Protein AF-A0A811UJI8-F1 (afdb_monomer_lite)

pLDDT: mean 81.92, std 14.56, range [30.39, 96.44]

Sequence (228 aa):
MHPRKYFELRQTTRSGNKYKEFRKVCKLELNGRVCIDYRNESTLRALTQMLLEEYFQLRVEFAPGSLVPTLPLRLNYILWLEDLITSLKLADAADVRGIDIGCGSSCIYTLLGARKNSWRMYALESNDVNLEFARSNTRNEDKRTPPHNCHTGHDEELACEGGEVQFVHRIIEESELYPERIGIYTSMLGHKSSVGRIIEILTKKQITNVSTTEFCQGNTTRWGCLEL

Structure (mmCIF, N/CA/C/O backbone):
data_AF-A0A811UJI8-F1
#
_entry.id   AF-A0A811UJI8-F1
#
loop_
_atom_site.group_PDB
_atom_site.id
_atom_site.type_symbol
_atom_site.label_atom_id
_atom_site.label_alt_id
_atom_site.label_comp_id
_atom_site.label_asym_id
_atom_site.label_entity_id
_atom_site.label_seq_id
_atom_site.pdbx_PDB_ins_code
_atom_site.Cartn_x
_atom_site.Cartn_y
_atom_site.Cartn_z
_atom_site.occupancy
_atom_site.B_iso_or_equiv
_atom_site.auth_seq_id
_atom_site.auth_comp_id
_atom_site.auth_asym_id
_atom_site.auth_atom_id
_atom_site.pdbx_PDB_model_num
ATOM 1 N N . MET A 1 1 ? 12.893 0.366 7.679 1.00 61.03 1 MET A N 1
ATOM 2 C CA . MET A 1 1 ? 12.828 -0.994 7.087 1.00 61.03 1 MET A CA 1
ATOM 3 C C . MET A 1 1 ? 12.470 -1.973 8.193 1.00 61.03 1 MET A C 1
ATOM 5 O O . MET A 1 1 ? 13.024 -1.837 9.277 1.00 61.03 1 MET A O 1
ATOM 9 N N . HIS A 1 2 ? 11.557 -2.912 7.944 1.00 76.81 2 HIS A N 1
ATOM 10 C CA . HIS A 1 2 ? 11.054 -3.841 8.960 1.00 76.81 2 HIS A CA 1
ATOM 11 C C . HIS A 1 2 ? 12.163 -4.751 9.537 1.00 76.81 2 HIS A C 1
ATOM 13 O O . HIS A 1 2 ? 13.052 -5.148 8.776 1.00 76.81 2 HIS A O 1
ATOM 19 N N . PRO A 1 3 ? 12.116 -5.146 10.829 1.00 78.69 3 PRO A N 1
ATOM 20 C CA . PRO A 1 3 ? 13.070 -6.106 11.400 1.00 78.69 3 PRO A CA 1
ATOM 21 C C . PRO A 1 3 ? 13.077 -7.451 10.660 1.00 78.69 3 PRO A C 1
ATOM 23 O O . PRO A 1 3 ? 14.136 -8.027 10.413 1.00 78.69 3 PRO A O 1
ATOM 26 N N . ARG A 1 4 ? 11.891 -7.911 10.234 1.00 79.94 4 ARG A N 1
ATOM 27 C CA . ARG A 1 4 ? 11.680 -9.126 9.426 1.00 79.94 4 ARG A CA 1
ATOM 28 C C . ARG A 1 4 ? 12.076 -8.878 7.954 1.00 79.94 4 ARG A C 1
ATOM 30 O O . ARG A 1 4 ? 11.225 -8.824 7.072 1.00 79.94 4 ARG A O 1
ATOM 37 N N . LYS A 1 5 ? 13.371 -8.646 7.695 1.00 66.00 5 LYS A N 1
ATOM 38 C CA . LYS A 1 5 ? 13.925 -8.307 6.366 1.00 66.00 5 LYS A CA 1
ATOM 39 C C . LYS A 1 5 ? 13.739 -9.448 5.356 1.00 66.00 5 LYS A C 1
ATOM 41 O O . LYS A 1 5 ? 14.458 -10.438 5.410 1.00 66.00 5 LYS A O 1
ATOM 46 N N . TYR A 1 6 ? 12.839 -9.270 4.389 1.00 64.19 6 TYR A N 1
ATOM 47 C CA . TYR A 1 6 ? 12.570 -10.284 3.358 1.00 64.19 6 TYR A CA 1
ATOM 48 C C . TYR A 1 6 ? 13.628 -10.384 2.246 1.00 64.19 6 TYR A C 1
ATOM 50 O O . TYR A 1 6 ? 13.742 -11.436 1.625 1.00 64.19 6 TYR A O 1
ATOM 58 N N . PHE A 1 7 ? 14.409 -9.327 1.983 1.00 64.25 7 PHE A N 1
ATOM 59 C CA . PHE A 1 7 ? 15.379 -9.308 0.879 1.00 64.25 7 PHE A CA 1
ATOM 60 C C . PHE A 1 7 ? 16.740 -8.736 1.269 1.00 64.25 7 PHE A C 1
ATOM 62 O O . PHE A 1 7 ? 16.834 -7.649 1.841 1.00 64.25 7 PHE A O 1
ATOM 69 N N . GLU A 1 8 ? 17.801 -9.395 0.805 1.00 59.44 8 GLU A N 1
ATOM 70 C CA . GLU A 1 8 ? 19.125 -8.794 0.671 1.00 59.44 8 GLU A CA 1
ATOM 71 C C . GLU A 1 8 ? 19.425 -8.461 -0.794 1.00 59.44 8 GLU A C 1
ATOM 73 O O . GLU A 1 8 ? 19.505 -9.342 -1.652 1.00 59.44 8 GLU A O 1
ATOM 78 N N . LEU A 1 9 ? 19.709 -7.186 -1.073 1.00 54.56 9 LEU A N 1
ATOM 79 C CA . LEU A 1 9 ? 20.050 -6.678 -2.412 1.00 54.56 9 LEU A CA 1
ATOM 80 C C . LEU A 1 9 ? 21.328 -7.282 -3.036 1.00 54.56 9 LEU A C 1
ATOM 82 O O . LEU A 1 9 ? 21.608 -7.052 -4.208 1.00 54.56 9 LEU A O 1
ATOM 86 N N . ARG A 1 10 ? 22.111 -8.053 -2.270 1.00 51.00 10 ARG A N 1
ATOM 87 C CA . ARG A 1 10 ? 23.260 -8.830 -2.770 1.00 51.00 10 ARG A CA 1
ATOM 88 C C . ARG A 1 10 ? 22.889 -10.221 -3.289 1.00 51.00 10 ARG A C 1
ATOM 90 O O . ARG A 1 10 ? 23.679 -10.811 -4.019 1.00 51.00 10 ARG A O 1
ATOM 97 N N . GLN A 1 11 ? 21.731 -10.754 -2.904 1.00 53.03 11 GLN A N 1
ATOM 98 C CA . GLN A 1 11 ? 21.274 -12.080 -3.326 1.00 53.03 11 GLN A CA 1
ATOM 99 C C . GLN A 1 11 ? 20.441 -11.981 -4.611 1.00 53.03 11 GLN A C 1
ATOM 101 O O . GLN A 1 11 ? 20.647 -12.751 -5.548 1.00 53.03 11 GLN A O 1
ATOM 106 N N . THR A 1 12 ? 19.587 -10.957 -4.705 1.00 56.03 12 THR A N 1
ATOM 107 C CA . THR A 1 12 ? 18.716 -10.689 -5.865 1.00 56.03 12 THR A CA 1
ATOM 108 C C . THR A 1 12 ? 19.491 -10.542 -7.183 1.00 56.03 12 THR A C 1
ATOM 110 O O . THR A 1 12 ? 19.028 -10.981 -8.234 1.00 56.03 12 THR A O 1
ATOM 113 N N . THR A 1 13 ? 20.710 -9.996 -7.139 1.00 55.25 13 THR A N 1
ATOM 114 C CA . THR A 1 13 ? 21.579 -9.809 -8.314 1.00 55.25 13 THR A CA 1
ATOM 115 C C . THR A 1 13 ? 22.175 -11.111 -8.858 1.00 55.25 13 THR A C 1
ATOM 117 O O . THR A 1 13 ? 22.495 -11.170 -10.045 1.00 55.25 13 THR A O 1
ATOM 120 N N . ARG A 1 14 ? 22.273 -12.182 -8.051 1.00 58.22 14 ARG A N 1
ATOM 121 C CA . ARG A 1 14 ? 22.649 -13.520 -8.546 1.00 58.22 14 ARG A CA 1
ATOM 122 C C . ARG A 1 14 ? 21.515 -14.136 -9.368 1.00 58.22 14 ARG A C 1
ATOM 124 O O . ARG A 1 14 ? 21.761 -14.560 -10.497 1.00 58.22 14 ARG A O 1
ATOM 131 N N . SER A 1 15 ? 20.284 -14.117 -8.850 1.00 59.31 15 SER A N 1
ATOM 132 C CA . SER A 1 15 ? 19.103 -14.636 -9.561 1.00 59.31 15 SER A CA 1
ATOM 133 C C . SER A 1 15 ? 18.697 -13.807 -10.777 1.00 59.31 15 SER A C 1
ATOM 135 O O . SER A 1 15 ? 18.201 -14.373 -11.751 1.00 59.31 15 SER A O 1
ATOM 137 N N . GLY A 1 16 ? 18.982 -12.500 -10.790 1.00 59.00 16 GLY A N 1
ATOM 138 C CA . GLY A 1 16 ? 18.708 -11.614 -11.929 1.00 59.00 16 GLY A CA 1
ATOM 139 C C . GLY A 1 16 ? 19.287 -12.085 -13.270 1.00 59.00 16 GLY A C 1
ATOM 140 O O . GLY A 1 16 ? 18.762 -11.730 -14.322 1.00 59.00 16 GLY A O 1
ATOM 141 N N . ASN A 1 17 ? 20.291 -12.970 -13.262 1.00 63.47 17 ASN A N 1
ATOM 142 C CA . ASN A 1 17 ? 20.793 -13.622 -14.472 1.00 63.47 17 ASN A CA 1
ATOM 143 C C . ASN A 1 17 ? 19.770 -14.513 -15.205 1.00 63.47 17 ASN A C 1
ATOM 145 O O . ASN A 1 17 ? 19.952 -14.766 -16.394 1.00 63.47 17 ASN A O 1
ATOM 149 N N . LYS A 1 18 ? 18.693 -14.966 -14.553 1.00 72.12 18 LYS A N 1
ATOM 150 C CA . LYS A 1 18 ? 17.598 -15.694 -15.220 1.00 72.12 18 LYS A CA 1
ATOM 151 C C . LYS A 1 18 ? 16.732 -14.762 -16.087 1.00 72.12 18 LYS A C 1
ATOM 153 O O . LYS A 1 18 ? 16.141 -15.199 -17.070 1.00 72.12 18 LYS A O 1
ATOM 158 N N . TYR A 1 19 ? 16.664 -13.474 -15.744 1.00 79.19 19 TYR A N 1
ATOM 159 C CA . TYR A 1 19 ? 15.637 -12.551 -16.225 1.00 79.19 19 TYR A CA 1
ATOM 160 C C . TYR A 1 19 ? 16.175 -11.631 -17.328 1.00 79.19 19 TYR A C 1
ATOM 162 O O . TYR A 1 19 ? 16.868 -10.644 -17.070 1.00 79.19 19 TYR A O 1
ATOM 170 N N . LYS A 1 20 ? 15.842 -11.957 -18.586 1.00 81.31 20 LYS A N 1
ATOM 171 C CA . LYS A 1 20 ? 16.335 -11.258 -19.790 1.00 81.31 20 LYS A CA 1
ATOM 172 C C . LYS A 1 20 ? 16.078 -9.749 -19.763 1.00 81.31 20 LYS A C 1
ATOM 174 O O . LYS A 1 20 ? 16.961 -8.988 -20.139 1.00 81.31 20 LYS A O 1
ATOM 179 N N . GLU A 1 21 ? 14.905 -9.322 -19.307 1.00 80.00 21 GLU A N 1
ATOM 180 C CA . GLU A 1 21 ? 14.522 -7.906 -19.312 1.00 80.00 21 GLU A CA 1
ATOM 181 C C . GLU A 1 21 ? 15.224 -7.118 -18.198 1.00 80.00 21 GLU A C 1
ATOM 183 O O . GLU A 1 21 ? 15.771 -6.052 -18.466 1.00 80.00 21 GLU A O 1
ATOM 188 N N . PHE A 1 22 ? 15.351 -7.689 -16.994 1.00 82.56 22 PHE A N 1
ATOM 189 C CA . PHE A 1 22 ? 16.145 -7.095 -15.909 1.00 82.56 22 PHE A CA 1
ATOM 190 C C . PHE A 1 22 ? 17.623 -6.926 -16.311 1.00 82.56 22 PHE A C 1
ATOM 192 O O . PHE A 1 22 ? 18.210 -5.863 -16.112 1.00 82.56 22 PHE A O 1
ATOM 199 N N . ARG A 1 23 ? 18.203 -7.921 -16.999 1.00 81.38 23 ARG A N 1
ATOM 200 C CA . ARG A 1 23 ? 19.561 -7.833 -17.568 1.00 81.38 23 ARG A CA 1
ATOM 201 C C . ARG A 1 23 ? 19.770 -6.661 -18.540 1.00 81.38 23 ARG A C 1
ATOM 203 O O . ARG A 1 23 ? 20.894 -6.180 -18.614 1.00 81.38 23 ARG A O 1
ATOM 210 N N . LYS A 1 24 ? 18.745 -6.200 -19.274 1.00 82.06 24 LYS A N 1
ATOM 211 C CA . LYS A 1 24 ? 18.869 -5.061 -20.214 1.00 82.06 24 LYS A CA 1
ATOM 212 C C . LYS A 1 24 ? 18.984 -3.706 -19.512 1.00 82.06 24 LYS A C 1
ATOM 214 O O . LYS A 1 24 ? 19.552 -2.780 -20.080 1.00 82.06 24 LYS A O 1
ATOM 219 N N . VAL A 1 25 ? 18.398 -3.580 -18.321 1.00 81.88 25 VAL A N 1
ATOM 220 C CA . VAL A 1 25 ? 18.248 -2.307 -17.589 1.00 81.88 25 VAL A CA 1
ATOM 221 C C . VAL A 1 25 ? 19.248 -2.155 -16.435 1.00 81.88 25 VAL A C 1
ATOM 223 O O . VAL A 1 25 ? 19.494 -1.049 -15.953 1.00 81.88 25 VAL A O 1
ATOM 226 N N . CYS A 1 26 ? 19.878 -3.253 -16.014 1.00 76.31 26 CYS A N 1
ATOM 227 C CA . CYS A 1 26 ? 21.006 -3.246 -15.088 1.00 76.31 26 CYS A CA 1
ATOM 228 C C . CYS A 1 26 ? 22.268 -2.619 -15.697 1.00 76.31 26 CYS A C 1
ATOM 230 O O . CYS A 1 26 ? 22.692 -2.981 -16.792 1.00 76.31 26 CYS A O 1
ATOM 232 N N . LYS A 1 27 ? 22.944 -1.760 -14.926 1.00 75.31 27 LYS A N 1
ATOM 233 C CA . LYS A 1 27 ? 24.301 -1.278 -15.231 1.00 75.31 27 LYS A CA 1
ATOM 234 C C . LYS A 1 27 ? 25.306 -2.106 -14.424 1.00 75.31 27 LYS A C 1
ATOM 236 O O . LYS A 1 27 ? 25.040 -2.426 -13.268 1.00 75.31 27 LYS A O 1
ATOM 241 N N . LEU A 1 28 ? 26.455 -2.453 -15.000 1.00 72.94 28 LEU A N 1
ATOM 242 C CA . LEU A 1 28 ? 27.557 -3.098 -14.275 1.00 72.94 28 LEU A CA 1
ATOM 243 C C . LEU A 1 28 ? 28.630 -2.061 -13.934 1.00 72.94 28 LEU A C 1
ATOM 245 O O . LEU A 1 28 ? 29.096 -1.333 -14.807 1.00 72.94 28 LEU A O 1
ATOM 249 N N . GLU A 1 29 ? 29.023 -2.002 -12.665 1.00 74.31 29 GLU A N 1
ATOM 250 C CA . GLU A 1 29 ? 30.197 -1.251 -12.216 1.00 74.31 29 GLU A CA 1
ATOM 251 C C . GLU A 1 29 ? 31.488 -2.022 -12.536 1.00 74.31 29 GLU A C 1
ATOM 253 O O . GLU A 1 29 ? 31.503 -3.253 -12.574 1.00 74.31 29 GLU A O 1
ATOM 258 N N . LEU A 1 30 ? 32.610 -1.305 -12.669 1.00 70.69 30 LEU A N 1
ATOM 259 C CA . LEU A 1 30 ? 33.945 -1.884 -12.915 1.00 70.69 30 LEU A CA 1
ATOM 260 C C . LEU A 1 30 ? 34.404 -2.880 -11.827 1.00 70.69 30 LEU A C 1
ATOM 262 O O . LEU A 1 30 ? 35.313 -3.671 -12.048 1.00 70.69 30 LEU A O 1
ATOM 266 N N . ASN A 1 31 ? 33.768 -2.851 -10.653 1.00 75.31 31 ASN A N 1
ATOM 267 C CA . ASN A 1 31 ? 33.993 -3.768 -9.532 1.00 75.31 31 ASN A CA 1
ATOM 268 C C . ASN A 1 31 ? 33.113 -5.044 -9.587 1.00 75.31 31 ASN A C 1
ATOM 270 O O . ASN A 1 31 ? 33.078 -5.806 -8.620 1.00 75.31 31 ASN A O 1
ATOM 274 N N . GLY A 1 32 ? 32.361 -5.255 -10.675 1.00 66.69 32 GLY A N 1
ATOM 275 C CA . GLY A 1 32 ? 31.464 -6.399 -10.874 1.00 66.69 32 GLY A CA 1
ATOM 276 C C . GLY A 1 32 ? 30.101 -6.300 -10.175 1.00 66.69 32 GLY A C 1
ATOM 277 O O . GLY A 1 32 ? 29.317 -7.248 -10.243 1.00 66.69 32 GLY A O 1
ATOM 278 N N . ARG A 1 33 ? 29.782 -5.188 -9.498 1.00 70.25 33 ARG A N 1
ATOM 279 C CA . ARG A 1 33 ? 28.460 -4.977 -8.889 1.00 70.25 33 ARG A CA 1
ATOM 280 C C . ARG A 1 33 ? 27.429 -4.576 -9.937 1.00 70.25 33 ARG A C 1
ATOM 282 O O . ARG A 1 33 ? 27.686 -3.750 -10.808 1.00 70.25 33 ARG A O 1
ATOM 289 N N . VAL A 1 34 ? 26.223 -5.115 -9.786 1.00 73.31 34 VAL A N 1
ATOM 290 C CA . VAL A 1 34 ? 25.036 -4.638 -10.498 1.00 73.31 34 VAL A CA 1
ATOM 291 C C . VAL A 1 34 ? 24.533 -3.369 -9.812 1.00 73.31 34 VAL A C 1
ATOM 293 O O . VAL A 1 34 ? 24.093 -3.412 -8.662 1.00 73.31 34 VAL A O 1
ATOM 296 N N . CYS A 1 35 ? 24.587 -2.253 -10.528 1.00 76.31 35 CYS A N 1
ATOM 297 C CA . CYS A 1 35 ? 24.007 -0.979 -10.137 1.00 76.31 35 CYS A CA 1
ATOM 298 C C . CYS A 1 35 ? 22.573 -0.873 -10.686 1.00 76.31 35 CYS A C 1
ATOM 300 O O . CYS A 1 35 ? 22.303 -1.190 -11.850 1.00 76.31 35 CYS A O 1
ATOM 302 N N . ILE A 1 36 ? 21.647 -0.445 -9.826 1.00 78.38 36 ILE A N 1
ATOM 303 C CA . ILE A 1 36 ? 20.209 -0.373 -10.106 1.00 78.38 36 ILE A CA 1
ATOM 304 C C . ILE A 1 36 ? 19.779 1.093 -10.070 1.00 78.38 36 ILE A C 1
ATOM 306 O O . ILE A 1 36 ? 19.837 1.749 -9.031 1.00 78.38 36 ILE A O 1
ATOM 310 N N . ASP A 1 37 ? 19.320 1.594 -11.213 1.00 81.56 37 ASP A N 1
ATOM 311 C CA . ASP A 1 37 ? 18.820 2.957 -11.361 1.00 81.56 37 ASP A CA 1
ATOM 312 C C . ASP A 1 37 ? 17.333 3.042 -10.982 1.00 81.56 37 ASP A C 1
ATOM 314 O O . ASP A 1 37 ? 16.449 2.948 -11.831 1.00 81.56 37 ASP A O 1
ATOM 318 N N . TYR A 1 38 ? 17.054 3.212 -9.688 1.00 79.06 38 TYR A N 1
ATOM 319 C CA . TYR A 1 38 ? 15.690 3.317 -9.145 1.00 79.06 38 TYR A CA 1
ATOM 320 C C . TYR A 1 38 ? 14.897 4.544 -9.632 1.00 79.06 38 TYR A C 1
ATOM 322 O O . TYR A 1 38 ? 13.714 4.649 -9.316 1.00 79.06 38 TYR A O 1
ATOM 330 N N . ARG A 1 39 ? 15.518 5.478 -10.370 1.00 81.50 39 ARG A N 1
ATOM 331 C CA . ARG A 1 39 ? 14.820 6.617 -10.994 1.00 81.50 39 ARG A CA 1
ATOM 332 C C . ARG A 1 39 ? 14.299 6.299 -12.395 1.00 81.50 39 ARG A C 1
ATOM 334 O O . ARG A 1 39 ? 13.538 7.086 -12.946 1.00 81.50 39 ARG A O 1
ATOM 341 N N . ASN A 1 40 ? 14.712 5.178 -12.984 1.00 84.38 40 ASN A N 1
ATOM 342 C CA . ASN A 1 40 ? 14.259 4.753 -14.299 1.00 84.38 40 ASN A CA 1
ATOM 343 C C . ASN A 1 40 ? 13.076 3.779 -14.174 1.00 84.38 40 ASN A C 1
ATOM 345 O O . ASN A 1 40 ? 13.198 2.719 -13.557 1.00 84.38 40 ASN A O 1
ATOM 349 N N . GLU A 1 41 ? 11.948 4.121 -14.800 1.00 85.19 41 GLU A N 1
ATOM 350 C CA . GLU A 1 41 ? 10.717 3.323 -14.753 1.00 85.19 41 GLU A CA 1
ATOM 351 C C . GLU A 1 41 ? 10.925 1.891 -15.267 1.00 85.19 41 GLU A C 1
ATOM 353 O O . GLU A 1 41 ? 10.514 0.944 -14.605 1.00 85.19 41 GLU A O 1
ATOM 358 N N . SER A 1 42 ? 11.631 1.701 -16.388 1.00 86.12 42 SER A N 1
ATOM 359 C CA . SER A 1 42 ? 11.880 0.363 -16.948 1.00 86.12 42 SER A CA 1
ATOM 360 C C . SER A 1 42 ? 12.770 -0.499 -16.044 1.00 86.12 42 SER A C 1
ATOM 362 O O . SER A 1 42 ? 12.521 -1.697 -15.896 1.00 86.12 42 SER A O 1
ATOM 364 N N . THR A 1 43 ? 13.744 0.115 -15.359 1.00 86.44 43 THR A N 1
ATOM 365 C CA . THR A 1 43 ? 14.558 -0.547 -14.331 1.00 86.44 43 THR A CA 1
ATOM 366 C C . THR A 1 43 ? 13.711 -0.970 -13.137 1.00 86.44 43 THR A C 1
ATOM 368 O O . THR A 1 43 ? 13.807 -2.114 -12.690 1.00 86.44 43 THR A O 1
ATOM 371 N N . LEU A 1 44 ? 12.864 -0.070 -12.630 1.00 87.06 44 LEU A N 1
ATOM 372 C CA . LEU A 1 44 ? 11.992 -0.341 -11.489 1.00 87.06 44 LEU A CA 1
ATOM 373 C C . LEU A 1 44 ? 10.932 -1.403 -11.826 1.00 87.06 44 LEU A C 1
ATOM 375 O O . LEU A 1 44 ? 10.712 -2.315 -11.032 1.00 87.06 44 LEU A O 1
ATOM 379 N N . ARG A 1 45 ? 10.345 -1.340 -13.027 1.00 90.31 45 ARG A N 1
ATOM 380 C CA . ARG A 1 45 ? 9.378 -2.304 -13.569 1.00 90.31 45 ARG A CA 1
ATOM 381 C C . ARG A 1 45 ? 9.991 -3.698 -13.645 1.00 90.31 45 ARG A C 1
ATOM 383 O O . ARG A 1 45 ? 9.497 -4.611 -12.987 1.00 90.31 45 ARG A O 1
ATOM 390 N N . ALA A 1 46 ? 11.111 -3.854 -14.353 1.00 89.25 46 ALA A N 1
ATOM 391 C CA . ALA A 1 46 ? 11.770 -5.151 -14.499 1.00 89.25 46 ALA A CA 1
ATOM 392 C C . ALA A 1 46 ? 12.278 -5.716 -13.158 1.00 89.25 46 ALA A C 1
ATOM 394 O O . ALA A 1 46 ? 12.189 -6.923 -12.935 1.00 89.25 46 ALA A O 1
ATOM 395 N N . LEU A 1 47 ? 12.764 -4.863 -12.243 1.00 87.62 47 LEU A N 1
ATOM 396 C CA . LEU A 1 47 ? 13.140 -5.274 -10.888 1.00 87.62 47 LEU A CA 1
ATOM 397 C C . LEU A 1 47 ? 11.932 -5.791 -10.099 1.00 87.62 47 LEU A C 1
ATOM 399 O O . LEU A 1 47 ? 12.005 -6.867 -9.511 1.00 87.62 47 LEU A O 1
ATOM 403 N N . THR A 1 48 ? 10.829 -5.043 -10.065 1.00 90.00 48 THR A N 1
ATOM 404 C CA . THR A 1 48 ? 9.646 -5.425 -9.284 1.00 90.00 48 THR A CA 1
ATOM 405 C C . THR A 1 48 ? 9.005 -6.699 -9.839 1.00 90.00 48 THR A C 1
ATOM 407 O O . THR A 1 48 ? 8.669 -7.580 -9.050 1.00 90.00 48 THR A O 1
ATOM 410 N N . GLN A 1 49 ? 8.936 -6.866 -11.166 1.00 91.06 49 GLN A N 1
ATOM 411 C CA . GLN A 1 49 ? 8.497 -8.120 -11.798 1.00 91.06 49 GLN A CA 1
ATOM 412 C C . GLN A 1 49 ? 9.401 -9.301 -11.423 1.00 91.06 49 GLN A C 1
ATOM 414 O O . GLN A 1 49 ? 8.904 -10.344 -11.007 1.00 91.06 49 GLN A O 1
ATOM 419 N N . MET A 1 50 ? 10.724 -9.128 -11.514 1.00 89.19 50 MET A N 1
ATOM 420 C CA . MET A 1 50 ? 11.698 -10.155 -11.133 1.00 89.19 50 MET A CA 1
ATOM 421 C C . MET A 1 50 ? 11.538 -10.583 -9.669 1.00 89.19 50 MET A C 1
ATOM 423 O O . MET A 1 50 ? 11.544 -11.775 -9.374 1.00 89.19 50 MET A O 1
ATOM 427 N N . LEU A 1 51 ? 11.408 -9.626 -8.744 1.00 88.38 51 LEU A N 1
ATOM 428 C CA . LEU A 1 51 ? 11.286 -9.934 -7.317 1.00 88.38 51 LEU A CA 1
ATOM 429 C C . LEU A 1 51 ? 9.945 -10.605 -6.978 1.00 88.38 51 LEU A C 1
ATOM 431 O O . LEU A 1 51 ? 9.913 -11.476 -6.111 1.00 88.38 51 LEU A O 1
ATOM 435 N N . LEU A 1 52 ? 8.857 -10.233 -7.658 1.00 89.88 52 LEU A N 1
ATOM 436 C CA . LEU A 1 52 ? 7.554 -10.886 -7.503 1.00 89.88 52 LEU A CA 1
ATOM 437 C C . LEU A 1 52 ? 7.563 -12.323 -8.041 1.00 89.88 52 LEU A C 1
ATOM 439 O O . LEU A 1 52 ? 7.065 -13.223 -7.365 1.00 89.88 52 LEU A O 1
ATOM 443 N N . GLU A 1 53 ? 8.180 -12.568 -9.199 1.00 88.88 53 GLU A N 1
ATOM 444 C CA . GLU A 1 53 ? 8.251 -13.908 -9.791 1.00 88.88 53 GLU A CA 1
ATOM 445 C C . GLU A 1 53 ? 9.213 -14.832 -9.020 1.00 88.88 53 GLU A C 1
ATOM 447 O O . GLU A 1 53 ? 8.843 -15.960 -8.704 1.00 88.88 53 GLU A O 1
ATOM 452 N N . GLU A 1 54 ? 10.412 -14.367 -8.652 1.00 85.50 54 GLU A N 1
ATOM 453 C CA . GLU A 1 54 ? 11.409 -15.190 -7.944 1.00 85.50 54 GLU A CA 1
ATOM 454 C C . GLU A 1 54 ? 10.941 -15.567 -6.522 1.00 85.50 54 GLU A C 1
ATOM 456 O O . GLU A 1 54 ? 11.048 -16.731 -6.137 1.00 85.50 54 GLU A O 1
ATOM 461 N N . TYR A 1 55 ? 10.401 -14.616 -5.744 1.00 85.88 55 TYR A N 1
ATOM 462 C CA . TYR A 1 55 ? 10.131 -14.823 -4.310 1.00 85.88 55 TYR A CA 1
ATOM 463 C C . TYR A 1 55 ? 8.675 -15.148 -3.956 1.00 85.88 55 TYR A C 1
ATOM 465 O O . TYR A 1 55 ? 8.450 -15.819 -2.951 1.00 85.88 55 TYR A O 1
ATOM 473 N N . PHE A 1 56 ? 7.698 -14.712 -4.757 1.00 88.25 56 PHE A N 1
ATOM 474 C CA . PHE A 1 56 ? 6.268 -14.959 -4.505 1.00 88.25 56 PHE A CA 1
ATOM 475 C C . PHE A 1 56 ? 5.566 -15.703 -5.646 1.00 88.25 56 PHE A C 1
ATOM 477 O O . PHE A 1 56 ? 4.364 -15.945 -5.563 1.00 88.25 56 PHE A O 1
ATOM 484 N N . GLN A 1 57 ? 6.291 -16.050 -6.718 1.00 87.81 57 GLN A N 1
ATOM 485 C CA . GLN A 1 57 ? 5.756 -16.699 -7.919 1.00 87.81 57 GLN A CA 1
ATOM 486 C C . GLN A 1 57 ? 4.511 -15.956 -8.436 1.00 87.81 57 GLN A C 1
ATOM 488 O O . GLN A 1 57 ? 3.470 -16.548 -8.726 1.00 87.81 57 GLN A O 1
ATOM 493 N N . LEU A 1 58 ? 4.634 -14.625 -8.481 1.00 89.12 58 LEU A N 1
ATOM 494 C CA . LEU A 1 58 ? 3.637 -13.667 -8.944 1.00 89.12 58 LEU A CA 1
ATOM 495 C C . LEU A 1 58 ? 4.115 -13.027 -10.251 1.00 89.12 58 LEU A C 1
ATOM 497 O O . LEU A 1 58 ? 5.137 -12.342 -10.279 1.00 89.12 58 LEU A O 1
ATOM 501 N N . ARG A 1 59 ? 3.361 -13.223 -11.336 1.00 90.38 59 ARG A N 1
ATOM 502 C CA . ARG A 1 59 ? 3.589 -12.549 -12.621 1.00 90.38 59 ARG A CA 1
ATOM 503 C C . ARG A 1 59 ? 2.648 -11.357 -12.721 1.00 90.38 59 ARG A C 1
ATOM 505 O O . ARG A 1 59 ? 1.456 -11.529 -12.935 1.00 90.38 59 ARG A O 1
ATOM 512 N N . VAL A 1 60 ? 3.203 -10.162 -12.543 1.00 91.31 60 VAL A N 1
ATOM 513 C CA . VAL A 1 60 ? 2.450 -8.902 -12.506 1.00 91.31 60 VAL A CA 1
ATOM 514 C C . VAL A 1 60 ? 2.865 -8.017 -13.674 1.00 91.31 60 VAL A C 1
ATOM 516 O O . VAL A 1 60 ? 4.053 -7.746 -13.850 1.00 91.31 60 VAL A O 1
ATOM 519 N N . GLU A 1 61 ? 1.901 -7.545 -14.454 1.00 91.94 61 GLU A N 1
ATOM 520 C CA . GLU A 1 61 ? 2.065 -6.437 -15.398 1.00 91.94 61 GLU A CA 1
ATOM 521 C C . GLU A 1 61 ? 1.489 -5.143 -14.814 1.00 91.94 61 GLU A C 1
ATOM 523 O O . GLU A 1 61 ? 0.634 -5.170 -13.935 1.00 91.94 61 GLU A O 1
ATOM 528 N N . PHE A 1 62 ? 1.937 -3.993 -15.313 1.00 90.12 62 PHE A N 1
ATOM 529 C CA . PHE A 1 62 ? 1.420 -2.684 -14.899 1.00 90.12 62 PHE A CA 1
ATOM 530 C C . PHE A 1 62 ? 0.914 -1.945 -16.129 1.00 90.12 62 PHE A C 1
ATOM 532 O O . PHE A 1 62 ? 1.588 -1.967 -17.166 1.00 90.12 62 PHE A O 1
ATOM 539 N N . ALA A 1 63 ? -0.222 -1.264 -16.009 1.00 88.69 63 ALA A N 1
ATOM 540 C CA . ALA A 1 63 ? -0.777 -0.464 -17.092 1.00 88.69 63 ALA A CA 1
ATOM 541 C C . ALA A 1 63 ? 0.247 0.581 -17.593 1.00 88.69 63 ALA A C 1
ATOM 543 O O . ALA A 1 63 ? 1.085 1.056 -16.804 1.00 88.69 63 ALA A O 1
ATOM 544 N N . PRO A 1 64 ? 0.212 0.958 -18.886 1.00 83.56 64 PRO A N 1
ATOM 545 C CA . PRO A 1 64 ? 0.887 2.162 -19.362 1.00 83.56 64 PRO A CA 1
ATOM 546 C C . PRO A 1 64 ? 0.493 3.350 -18.478 1.00 83.56 64 PRO A C 1
ATOM 548 O O . PRO A 1 64 ? -0.660 3.462 -18.073 1.00 83.56 64 PRO A O 1
ATOM 551 N N . GLY A 1 65 ? 1.455 4.190 -18.109 1.00 81.94 65 GLY A N 1
ATOM 552 C CA . GLY A 1 65 ? 1.190 5.332 -17.239 1.00 81.94 65 GLY A CA 1
ATOM 553 C C . GLY A 1 65 ? 0.784 5.036 -15.787 1.00 81.94 65 GLY A C 1
ATOM 554 O O . GLY A 1 65 ? 0.477 5.981 -15.073 1.00 81.94 65 GLY A O 1
ATOM 555 N N . SER A 1 66 ? 0.819 3.792 -15.292 1.00 85.44 66 SER A N 1
ATOM 556 C CA . SER A 1 66 ? 0.483 3.483 -13.881 1.00 85.44 66 SER A CA 1
ATOM 557 C C . SER A 1 66 ? 1.698 3.343 -12.954 1.00 85.44 66 SER A C 1
ATOM 559 O O . SER A 1 66 ? 2.784 2.941 -13.384 1.00 85.44 66 SER A O 1
ATOM 561 N N . LEU A 1 67 ? 1.525 3.666 -11.670 1.00 85.12 67 LEU A N 1
ATOM 562 C CA . LEU A 1 67 ? 2.581 3.666 -10.653 1.00 85.12 67 LEU A CA 1
ATOM 563 C C . LEU A 1 67 ? 3.216 2.277 -10.446 1.00 85.12 67 LEU A C 1
ATOM 565 O O . LEU A 1 67 ? 2.615 1.367 -9.875 1.00 85.12 67 LEU A O 1
ATOM 569 N N . VAL A 1 68 ? 4.503 2.144 -10.781 1.00 89.38 68 VAL A N 1
ATOM 570 C CA . VAL A 1 68 ? 5.282 0.932 -10.481 1.00 89.38 68 VAL A CA 1
ATOM 571 C C . VAL A 1 68 ? 5.732 0.932 -9.005 1.00 89.38 68 VAL A C 1
ATOM 573 O O . VAL A 1 68 ? 6.509 1.799 -8.596 1.00 89.38 68 VAL A O 1
ATOM 576 N N . PRO A 1 69 ? 5.307 -0.037 -8.170 1.00 87.56 69 PRO A N 1
ATOM 577 C CA . PRO A 1 69 ? 5.621 -0.047 -6.745 1.00 87.56 69 PRO A CA 1
ATOM 578 C C . PRO A 1 69 ? 7.026 -0.595 -6.439 1.00 87.56 69 PRO A C 1
ATOM 580 O O . PRO A 1 69 ? 7.471 -1.587 -7.017 1.00 87.56 69 PRO A O 1
ATOM 583 N N . THR A 1 70 ? 7.705 -0.027 -5.437 1.00 87.75 70 THR A N 1
ATOM 584 C CA . THR A 1 70 ? 8.929 -0.608 -4.857 1.00 87.75 70 THR A CA 1
ATOM 585 C C . THR A 1 70 ? 8.579 -1.739 -3.884 1.00 87.75 70 THR A C 1
ATOM 587 O O . THR A 1 70 ? 8.145 -1.499 -2.756 1.00 87.75 70 THR A O 1
ATOM 590 N N . LEU A 1 71 ? 8.800 -2.994 -4.291 1.00 87.88 71 LEU A N 1
ATOM 591 C CA . LEU A 1 71 ? 8.385 -4.173 -3.512 1.00 87.88 71 LEU A CA 1
ATOM 592 C C . LEU A 1 71 ? 8.826 -4.179 -2.026 1.00 87.88 71 LEU A C 1
ATOM 594 O O . LEU A 1 71 ? 7.987 -4.493 -1.182 1.00 87.88 71 LEU A O 1
ATOM 598 N N . PRO A 1 72 ? 10.064 -3.785 -1.645 1.00 87.12 72 PRO A N 1
ATOM 599 C CA . PRO A 1 72 ? 10.466 -3.759 -0.234 1.00 87.12 72 PRO A CA 1
ATOM 600 C C . PRO A 1 72 ? 9.644 -2.785 0.623 1.00 87.12 72 PRO A C 1
ATOM 602 O O . PRO A 1 72 ? 9.419 -3.042 1.802 1.00 87.12 72 PRO A O 1
ATOM 605 N N . LEU A 1 73 ? 9.180 -1.673 0.040 1.00 86.06 73 LEU A N 1
ATOM 606 C CA . LEU A 1 73 ? 8.361 -0.682 0.739 1.00 86.06 73 LEU A CA 1
ATOM 607 C C . LEU A 1 73 ? 6.926 -1.186 0.936 1.00 86.06 73 LEU A C 1
ATOM 609 O O . LEU A 1 73 ? 6.366 -1.004 2.013 1.00 86.06 73 LEU A O 1
ATOM 613 N N . ARG A 1 74 ? 6.368 -1.883 -0.063 1.00 92.44 74 ARG A N 1
ATOM 614 C CA . ARG A 1 74 ? 5.052 -2.531 0.046 1.00 92.44 74 ARG A CA 1
ATOM 615 C C . ARG A 1 74 ? 5.069 -3.676 1.071 1.00 92.44 74 ARG A C 1
ATOM 617 O O . ARG A 1 74 ? 4.157 -3.775 1.884 1.00 92.44 74 ARG A O 1
ATOM 624 N N . LEU A 1 75 ? 6.145 -4.470 1.117 1.00 91.50 75 LEU A N 1
ATOM 625 C CA . LEU A 1 75 ? 6.322 -5.510 2.140 1.00 91.50 75 LEU A CA 1
ATOM 626 C C . LEU A 1 75 ? 6.460 -4.954 3.561 1.00 91.50 75 LEU A C 1
ATOM 628 O O . LEU A 1 75 ? 5.925 -5.567 4.476 1.00 91.50 75 LEU A O 1
ATOM 632 N N . ASN A 1 76 ? 7.114 -3.802 3.769 1.00 91.31 76 ASN A N 1
ATOM 633 C CA . ASN A 1 76 ? 7.160 -3.182 5.104 1.00 91.31 76 ASN A CA 1
ATOM 634 C C . ASN A 1 76 ? 5.744 -2.937 5.674 1.00 91.31 76 ASN A C 1
ATOM 636 O O . ASN A 1 76 ? 5.566 -3.053 6.883 1.00 91.31 76 ASN A O 1
ATOM 640 N N . TYR A 1 77 ? 4.750 -2.644 4.823 1.00 93.81 77 TYR A N 1
ATOM 641 C CA . TYR A 1 77 ? 3.354 -2.469 5.240 1.00 93.81 77 TYR A CA 1
ATOM 642 C C . TYR A 1 77 ? 2.671 -3.811 5.537 1.00 93.81 77 TYR A C 1
ATOM 644 O O . TYR A 1 77 ? 2.120 -3.971 6.619 1.00 93.81 77 TYR A O 1
ATOM 652 N N . ILE A 1 78 ? 2.777 -4.802 4.643 1.00 94.44 78 ILE A N 1
ATOM 653 C CA . ILE A 1 78 ? 2.221 -6.154 4.863 1.00 94.44 78 ILE A CA 1
ATOM 654 C C . ILE A 1 78 ? 2.747 -6.772 6.175 1.00 94.44 78 ILE A C 1
ATOM 656 O O . ILE A 1 78 ? 1.978 -7.329 6.954 1.00 94.44 78 ILE A O 1
ATOM 660 N N . LEU A 1 79 ? 4.038 -6.590 6.470 1.00 93.56 79 LEU A N 1
ATOM 661 C CA . LEU A 1 79 ? 4.652 -7.052 7.718 1.00 93.56 79 LEU A CA 1
ATOM 662 C C . LEU A 1 79 ? 4.156 -6.277 8.952 1.00 93.56 79 LEU A C 1
ATOM 664 O O . LEU A 1 79 ? 3.980 -6.881 10.005 1.00 93.56 79 LEU A O 1
ATOM 668 N N . TRP A 1 80 ? 3.882 -4.973 8.832 1.00 93.62 80 TRP A N 1
ATOM 669 C CA . TRP A 1 80 ? 3.262 -4.203 9.918 1.00 93.62 80 TRP A CA 1
ATOM 670 C C . TRP A 1 80 ? 1.815 -4.641 10.170 1.00 93.62 80 TRP A C 1
ATOM 672 O O . TRP A 1 80 ? 1.430 -4.800 11.322 1.00 93.62 80 TRP A O 1
ATOM 682 N N . LEU A 1 81 ? 1.037 -4.920 9.119 1.00 93.81 81 LEU A N 1
ATOM 683 C CA . LEU A 1 81 ? -0.322 -5.457 9.246 1.00 93.81 81 LEU A CA 1
ATOM 684 C C . LEU A 1 81 ? -0.336 -6.820 9.960 1.00 93.81 81 LEU A C 1
ATOM 686 O O . LEU A 1 81 ? -1.182 -7.045 10.817 1.00 93.81 81 LEU A O 1
ATOM 690 N N . GLU A 1 82 ? 0.624 -7.705 9.676 1.00 93.31 82 GLU A N 1
ATOM 691 C CA . GLU A 1 82 ? 0.806 -8.959 10.426 1.00 93.31 82 GLU A CA 1
ATOM 692 C C . GLU A 1 82 ? 1.113 -8.722 11.911 1.00 93.31 82 GLU A C 1
ATOM 694 O O . GLU A 1 82 ? 0.502 -9.360 12.772 1.00 93.31 82 GLU A O 1
ATOM 699 N N . ASP A 1 83 ? 2.044 -7.813 12.216 1.00 92.31 83 ASP A N 1
ATOM 700 C CA . ASP A 1 83 ? 2.414 -7.480 13.595 1.00 92.31 83 ASP A CA 1
ATOM 701 C C . ASP A 1 83 ? 1.206 -6.875 14.350 1.00 92.31 83 ASP A C 1
ATOM 703 O O . ASP A 1 83 ? 0.976 -7.221 15.512 1.00 92.31 83 ASP A O 1
ATOM 707 N N . LEU A 1 84 ? 0.384 -6.050 13.685 1.00 91.75 84 LEU A N 1
ATOM 708 C CA . LEU A 1 84 ? -0.866 -5.495 14.223 1.00 91.75 84 LEU A CA 1
ATOM 709 C C . LEU A 1 84 ? -1.932 -6.568 14.474 1.00 91.75 84 LEU A C 1
ATOM 711 O O . LEU A 1 84 ? -2.390 -6.697 15.607 1.00 91.75 84 LEU A O 1
ATOM 715 N N . ILE A 1 85 ? -2.300 -7.360 13.460 1.00 91.94 85 ILE A N 1
ATOM 716 C CA . ILE A 1 85 ? -3.320 -8.422 13.568 1.00 91.94 85 ILE A CA 1
ATOM 717 C C . ILE A 1 85 ? -2.971 -9.395 14.703 1.00 91.94 85 ILE A C 1
ATOM 719 O O . ILE A 1 85 ? -3.844 -9.766 15.489 1.00 91.94 85 ILE A O 1
ATOM 723 N N . THR A 1 86 ? -1.687 -9.747 14.830 1.00 91.62 86 THR A N 1
ATOM 724 C CA . THR A 1 86 ? -1.180 -10.637 15.885 1.00 91.62 86 THR A CA 1
ATOM 725 C C . THR A 1 86 ? -1.243 -9.983 17.267 1.00 91.62 86 THR A C 1
ATOM 727 O O . THR A 1 86 ? -1.718 -10.601 18.219 1.00 91.62 86 THR A O 1
ATOM 730 N N . SER A 1 87 ? -0.786 -8.732 17.397 1.00 90.31 87 SER A N 1
ATOM 731 C CA . SER A 1 87 ? -0.728 -8.029 18.692 1.00 90.31 87 SER A CA 1
ATOM 732 C C . SER A 1 87 ? -2.117 -7.701 19.244 1.00 90.31 87 SER A C 1
ATOM 734 O O . SER A 1 87 ? -2.343 -7.787 20.450 1.00 90.31 87 SER A O 1
ATOM 736 N N . LEU A 1 88 ? -3.046 -7.353 18.351 1.00 89.25 88 LEU A N 1
ATOM 737 C CA . LEU A 1 88 ? -4.432 -6.991 18.655 1.00 89.25 88 LEU A CA 1
ATOM 738 C C . LEU A 1 88 ? -5.377 -8.208 18.687 1.00 89.25 88 LEU A C 1
ATOM 740 O O . LEU A 1 88 ? -6.515 -8.078 19.127 1.00 89.25 88 LEU A O 1
ATOM 744 N N . LYS A 1 89 ? -4.906 -9.392 18.261 1.00 90.19 89 LYS A N 1
ATOM 745 C CA . LYS A 1 89 ? -5.644 -10.673 18.242 1.00 90.19 89 LYS A CA 1
ATOM 746 C C . LYS A 1 89 ? -6.957 -10.630 17.444 1.00 90.19 89 LYS A C 1
ATOM 748 O O . LYS A 1 89 ? -7.948 -11.236 17.839 1.00 90.19 89 LYS A O 1
ATOM 753 N N . LEU A 1 90 ? -6.956 -9.912 16.320 1.00 86.88 90 LEU A N 1
ATOM 754 C CA . LEU A 1 90 ? -8.169 -9.603 15.546 1.00 86.88 90 LEU A CA 1
ATOM 755 C C . LEU A 1 90 ? -8.775 -10.831 14.852 1.00 86.88 90 LEU A C 1
ATOM 757 O O . LEU A 1 90 ? -9.990 -10.932 14.712 1.00 86.88 90 LEU A O 1
ATOM 761 N N . ALA A 1 91 ? -7.917 -11.733 14.373 1.00 83.88 91 ALA A N 1
ATOM 762 C CA . ALA A 1 91 ? -8.288 -12.973 13.704 1.00 83.88 91 ALA A CA 1
ATOM 763 C C . ALA A 1 91 ? -7.092 -13.934 13.675 1.00 83.88 91 ALA A C 1
ATOM 765 O O . ALA A 1 91 ? -5.938 -13.497 13.632 1.00 83.88 91 ALA A O 1
ATOM 766 N N . ASP A 1 92 ? -7.368 -15.235 13.599 1.00 82.88 92 ASP A N 1
ATOM 767 C CA . ASP A 1 92 ? -6.374 -16.210 13.153 1.00 82.88 92 ASP A CA 1
ATOM 768 C C . ASP A 1 92 ? -6.018 -15.975 11.676 1.00 82.88 92 ASP A C 1
ATOM 770 O O . ASP A 1 92 ? -6.855 -15.572 10.862 1.00 82.88 92 ASP A O 1
ATOM 774 N N . ALA A 1 93 ? -4.768 -16.264 11.303 1.00 67.44 93 ALA A N 1
ATOM 775 C CA . ALA A 1 93 ? -4.209 -15.896 9.997 1.00 67.44 93 ALA A CA 1
ATOM 776 C C . ALA A 1 93 ? -5.008 -16.417 8.779 1.00 67.44 93 ALA A C 1
ATOM 778 O O . ALA A 1 93 ? -4.975 -15.791 7.722 1.00 67.44 93 ALA A O 1
ATOM 779 N N . ALA A 1 94 ? -5.744 -17.525 8.926 1.00 70.38 94 ALA A N 1
ATOM 780 C CA . ALA A 1 94 ? -6.549 -18.147 7.869 1.00 70.38 94 ALA A CA 1
ATOM 781 C C . ALA A 1 94 ? -7.924 -17.481 7.618 1.00 70.38 94 ALA A C 1
ATOM 783 O O . ALA A 1 94 ? -8.566 -17.751 6.593 1.00 70.38 94 ALA A O 1
ATOM 784 N N . ASP A 1 95 ? -8.388 -16.620 8.530 1.00 88.25 95 ASP A N 1
ATOM 785 C CA . ASP A 1 95 ? -9.693 -15.946 8.438 1.00 88.25 95 ASP A CA 1
ATOM 786 C C . ASP A 1 95 ? -9.620 -14.433 8.218 1.00 88.25 95 ASP A C 1
ATOM 788 O O . ASP A 1 95 ? -10.657 -13.808 7.970 1.00 88.25 95 ASP A O 1
ATOM 792 N N . VAL A 1 96 ? -8.406 -13.869 8.206 1.00 93.12 96 VAL A N 1
ATOM 793 C CA . VAL A 1 96 ? -8.144 -12.469 7.847 1.00 93.12 96 VAL A CA 1
ATOM 794 C C . VAL A 1 96 ? -8.766 -12.135 6.488 1.00 93.12 96 VAL A C 1
ATOM 796 O O . VAL A 1 96 ? -8.492 -12.770 5.462 1.00 93.12 96 VAL A O 1
ATOM 799 N N . ARG A 1 97 ? -9.592 -11.087 6.494 1.00 94.62 97 ARG A N 1
ATOM 800 C CA . ARG A 1 97 ? -10.215 -10.478 5.317 1.00 94.62 97 ARG A CA 1
ATOM 801 C C . ARG A 1 97 ? -9.763 -9.027 5.254 1.00 94.62 97 ARG A C 1
ATOM 803 O O . ARG A 1 97 ? -9.869 -8.325 6.254 1.00 94.62 97 ARG A O 1
ATOM 810 N N . GLY A 1 98 ? -9.245 -8.601 4.109 1.00 94.56 98 GLY A N 1
ATOM 811 C CA . GLY A 1 98 ? -8.721 -7.247 3.915 1.00 94.56 98 GLY A CA 1
ATOM 812 C C . GLY A 1 98 ? -9.385 -6.544 2.739 1.00 94.56 98 GLY A C 1
ATOM 813 O O . GLY A 1 98 ? -9.822 -7.200 1.792 1.00 94.56 98 GLY A O 1
ATOM 814 N N . ILE A 1 99 ? -9.438 -5.215 2.795 1.00 96.12 99 ILE A N 1
ATOM 815 C CA . ILE A 1 99 ? -9.886 -4.353 1.698 1.00 96.12 99 ILE A CA 1
ATOM 816 C C . ILE A 1 99 ? -8.696 -3.477 1.287 1.00 96.12 99 ILE A C 1
ATOM 818 O O . ILE A 1 99 ? -8.041 -2.878 2.136 1.00 96.12 99 ILE A O 1
ATOM 822 N N . ASP A 1 100 ? -8.395 -3.451 -0.007 1.00 96.44 100 ASP A N 1
ATOM 823 C CA . ASP A 1 100 ? -7.252 -2.771 -0.623 1.00 96.44 100 ASP A CA 1
ATOM 824 C C . ASP A 1 100 ? -7.795 -1.640 -1.511 1.00 96.44 100 ASP A C 1
ATOM 826 O O . ASP A 1 100 ? -8.201 -1.874 -2.651 1.00 96.44 100 ASP A O 1
ATOM 830 N N . ILE A 1 101 ? -7.916 -0.437 -0.935 1.00 95.12 101 ILE A N 1
ATOM 831 C CA . ILE A 1 101 ? -8.553 0.729 -1.567 1.00 95.12 101 ILE A CA 1
ATOM 832 C C . ILE A 1 101 ? -7.513 1.500 -2.388 1.00 95.12 101 ILE A C 1
ATOM 834 O O . ILE A 1 101 ? -6.551 2.025 -1.828 1.00 95.12 101 ILE A O 1
ATOM 838 N N . GLY A 1 102 ? -7.720 1.590 -3.704 1.00 92.81 102 GLY A N 1
ATOM 839 C CA . GLY A 1 102 ? -6.737 2.149 -4.636 1.00 92.81 102 GLY A CA 1
ATOM 840 C C . GLY A 1 102 ? -5.599 1.162 -4.900 1.00 92.81 102 GLY A C 1
ATOM 841 O O . GLY A 1 102 ? -4.424 1.497 -4.739 1.00 92.81 102 GLY A O 1
ATOM 842 N N . CYS A 1 103 ? -5.938 -0.082 -5.257 1.00 93.56 103 CYS A N 1
ATOM 843 C CA . CYS A 1 103 ? -4.955 -1.162 -5.404 1.00 93.56 103 CYS A CA 1
ATOM 844 C C . CYS A 1 103 ? -3.946 -0.939 -6.558 1.00 93.56 103 CYS A C 1
ATOM 846 O O . CYS A 1 103 ? -2.892 -1.597 -6.604 1.00 93.56 103 CYS A O 1
ATOM 848 N N . GLY A 1 104 ? -4.263 -0.037 -7.497 1.00 93.38 104 GLY A N 1
ATOM 849 C CA . GLY A 1 104 ? -3.505 0.247 -8.713 1.00 93.38 104 GLY A CA 1
ATOM 850 C C . GLY A 1 104 ? -3.504 -0.925 -9.693 1.00 93.38 104 GLY A C 1
ATOM 851 O O . GLY A 1 104 ? -3.892 -2.048 -9.354 1.00 93.38 104 GLY A O 1
ATOM 852 N N . SER A 1 105 ? -2.956 -0.711 -10.894 1.00 93.81 105 SER A N 1
ATOM 853 C CA . SER A 1 105 ? -2.771 -1.784 -11.892 1.00 93.81 105 SER A CA 1
ATOM 854 C C . SER A 1 105 ? -2.063 -3.022 -11.322 1.00 93.81 105 SER A C 1
ATOM 856 O O . SER A 1 105 ? -2.358 -4.159 -11.689 1.00 93.81 105 SER A O 1
ATOM 858 N N . SER A 1 106 ? -1.145 -2.793 -10.379 1.00 93.88 106 SER A N 1
ATOM 859 C CA . SER A 1 106 ? -0.336 -3.815 -9.719 1.00 93.88 106 SER A CA 1
ATOM 860 C C . SER A 1 106 ? -1.109 -4.778 -8.815 1.00 93.88 106 SER A C 1
ATOM 862 O O . SER A 1 106 ? -0.621 -5.885 -8.592 1.00 93.88 106 SER A O 1
ATOM 864 N N . CYS A 1 107 ? -2.252 -4.360 -8.253 1.00 95.12 107 CYS A N 1
ATOM 865 C CA . CYS A 1 107 ? -2.988 -5.088 -7.210 1.00 95.12 107 CYS A CA 1
ATOM 866 C C . CYS A 1 107 ? -2.092 -5.550 -6.027 1.00 95.12 107 CYS A C 1
ATOM 868 O O . CYS A 1 107 ? -2.250 -6.642 -5.475 1.00 95.12 107 CYS A O 1
ATOM 870 N N . ILE A 1 108 ? -1.056 -4.767 -5.689 1.00 95.62 108 ILE A N 1
ATOM 871 C CA . ILE A 1 108 ? 0.140 -5.292 -5.008 1.00 95.62 108 ILE A CA 1
ATOM 872 C C . ILE A 1 108 ? -0.097 -5.760 -3.567 1.00 95.62 108 ILE A C 1
ATOM 874 O O . ILE A 1 108 ? 0.480 -6.772 -3.167 1.00 95.62 108 ILE A O 1
ATOM 878 N N . TYR A 1 109 ? -0.921 -5.067 -2.777 1.00 96.25 109 TYR A N 1
ATOM 879 C CA . TYR A 1 109 ? -1.174 -5.476 -1.392 1.00 96.25 109 TYR A CA 1
ATOM 880 C C . TYR A 1 109 ? -2.117 -6.678 -1.338 1.00 96.25 109 TYR A C 1
ATOM 882 O O . TYR A 1 109 ? -1.821 -7.641 -0.633 1.00 96.25 109 TYR A O 1
ATOM 890 N N . THR A 1 110 ? -3.173 -6.672 -2.154 1.00 96.00 110 THR A N 1
ATOM 891 C CA . THR A 1 110 ? -4.058 -7.820 -2.407 1.00 96.00 110 THR A CA 1
ATOM 892 C C . THR A 1 110 ? -3.276 -9.084 -2.767 1.00 96.00 110 THR A C 1
ATOM 894 O O . THR A 1 110 ? -3.421 -10.109 -2.099 1.00 96.00 110 THR A O 1
ATOM 897 N N . LEU A 1 111 ? -2.400 -9.019 -3.776 1.00 95.00 111 LEU A N 1
ATOM 898 C CA . LEU A 1 111 ? -1.618 -10.175 -4.224 1.00 95.00 111 LEU A CA 1
ATOM 899 C C . LEU A 1 111 ? -0.625 -10.661 -3.162 1.00 95.00 111 LEU A C 1
ATOM 901 O O . LEU A 1 111 ? -0.475 -11.869 -2.980 1.00 95.00 111 LEU A O 1
ATOM 905 N N . LEU A 1 112 ? 0.037 -9.751 -2.438 1.00 93.81 112 LEU A N 1
ATOM 906 C CA . LEU A 1 112 ? 0.958 -10.128 -1.364 1.00 93.81 112 LEU A CA 1
ATOM 907 C C . LEU A 1 112 ? 0.223 -10.730 -0.162 1.00 93.81 112 LEU A C 1
ATOM 909 O O . LEU A 1 112 ? 0.651 -11.771 0.326 1.00 93.81 112 LEU A O 1
ATOM 913 N N . GLY A 1 113 ? -0.887 -10.140 0.286 1.00 93.38 113 GLY A N 1
ATOM 914 C CA . GLY A 1 113 ? -1.709 -10.683 1.372 1.00 93.38 113 GLY A CA 1
ATOM 915 C C . GLY A 1 113 ? -2.228 -12.086 1.048 1.00 93.38 113 GLY A C 1
ATOM 916 O O . GLY A 1 113 ? -2.063 -13.007 1.849 1.00 93.38 113 GLY A O 1
ATOM 917 N N . ALA A 1 114 ? -2.756 -12.279 -0.163 1.00 91.94 114 ALA A N 1
ATOM 918 C CA . ALA A 1 114 ? -3.232 -13.579 -0.623 1.00 91.94 114 ALA A CA 1
ATOM 919 C C . ALA A 1 114 ? -2.100 -14.617 -0.754 1.00 91.94 114 ALA A C 1
ATOM 921 O O . ALA A 1 114 ? -2.210 -15.714 -0.213 1.00 91.94 114 ALA A O 1
ATOM 922 N N . ARG A 1 115 ? -0.989 -14.297 -1.435 1.00 89.62 115 ARG A N 1
ATOM 923 C CA . ARG A 1 115 ? 0.070 -15.285 -1.737 1.00 89.62 115 ARG A CA 1
ATOM 924 C C . ARG A 1 115 ? 1.054 -15.539 -0.598 1.00 89.62 115 ARG A C 1
ATOM 926 O O . ARG A 1 115 ? 1.588 -16.641 -0.517 1.00 89.62 115 ARG A O 1
ATOM 933 N N . LYS A 1 116 ? 1.324 -14.547 0.256 1.00 90.25 116 LYS A N 1
ATOM 934 C CA . LYS A 1 116 ? 2.256 -14.672 1.391 1.00 90.25 116 LYS A CA 1
ATOM 935 C C . LYS A 1 116 ? 1.556 -15.182 2.655 1.00 90.25 116 LYS A C 1
ATOM 937 O O . LYS A 1 116 ? 2.170 -15.928 3.414 1.00 90.25 116 LYS A O 1
ATOM 942 N N . ASN A 1 117 ? 0.309 -14.759 2.886 1.00 90.75 117 ASN A N 1
ATOM 943 C CA . ASN A 1 117 ? -0.378 -14.928 4.171 1.00 90.75 117 ASN A CA 1
ATOM 944 C C . ASN A 1 117 ? -1.736 -15.654 4.067 1.00 90.75 117 ASN A C 1
ATOM 946 O O . ASN A 1 117 ? -2.396 -15.826 5.088 1.00 90.75 117 ASN A O 1
ATOM 950 N N . SER A 1 118 ? -2.168 -16.068 2.868 1.00 89.00 118 SER A N 1
ATOM 951 C CA . SER A 1 118 ? -3.483 -16.688 2.610 1.00 89.00 118 SER A CA 1
ATOM 952 C C . SER A 1 118 ? -4.697 -15.812 2.972 1.00 89.00 118 SER A C 1
ATOM 954 O O . SER A 1 118 ? -5.799 -16.324 3.170 1.00 89.00 118 SER A O 1
ATOM 956 N N . TRP A 1 119 ? -4.519 -14.487 3.043 1.00 92.81 119 TRP A N 1
ATOM 957 C CA . TRP A 1 119 ? -5.595 -13.543 3.364 1.00 92.81 119 TRP A CA 1
ATOM 958 C C . TRP A 1 119 ? -6.626 -13.444 2.233 1.00 92.81 119 TRP A C 1
ATOM 960 O O . TRP A 1 119 ? -6.277 -13.435 1.050 1.00 92.81 119 TRP A O 1
ATOM 970 N N . ARG A 1 120 ? -7.909 -13.301 2.588 1.00 92.75 120 ARG A N 1
ATOM 971 C CA . ARG A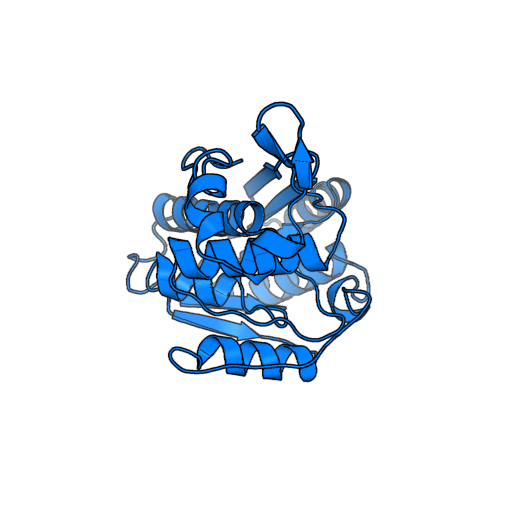 1 120 ? -9.000 -13.108 1.617 1.00 92.75 120 ARG A CA 1
ATOM 972 C C . ARG A 1 120 ? -9.155 -11.615 1.331 1.00 92.75 120 ARG A C 1
ATOM 974 O O . ARG A 1 120 ? -9.762 -10.884 2.110 1.00 92.75 120 ARG A O 1
ATOM 981 N N . MET A 1 121 ? -8.550 -11.165 0.239 1.00 93.62 121 MET A N 1
ATOM 982 C CA . MET A 1 121 ? -8.403 -9.747 -0.093 1.00 93.62 121 MET A CA 1
ATOM 983 C C . MET A 1 121 ? -9.439 -9.284 -1.129 1.00 93.62 121 MET A C 1
ATOM 985 O O . MET A 1 121 ? -9.638 -9.946 -2.147 1.00 93.62 121 MET A O 1
ATOM 989 N N . TYR A 1 122 ? -10.056 -8.127 -0.887 1.00 94.44 122 TYR A N 1
ATOM 990 C CA . TYR A 1 122 ? -10.945 -7.427 -1.816 1.00 94.44 122 TYR A CA 1
ATOM 991 C C . TYR A 1 122 ? -10.246 -6.170 -2.342 1.00 94.44 122 TYR A C 1
ATOM 993 O O . TYR A 1 122 ? -9.978 -5.246 -1.577 1.00 94.44 122 TYR A O 1
ATOM 1001 N N . ALA A 1 123 ? -9.956 -6.132 -3.641 1.00 95.00 123 ALA A N 1
ATOM 1002 C CA . ALA A 1 123 ? -9.309 -4.998 -4.294 1.00 95.00 123 ALA A CA 1
ATOM 1003 C C . ALA A 1 123 ? -10.341 -4.020 -4.868 1.00 95.00 123 ALA A C 1
ATOM 1005 O O . ALA A 1 123 ? -11.251 -4.441 -5.589 1.00 95.00 123 ALA A O 1
ATOM 1006 N N . LEU A 1 124 ? -10.177 -2.729 -4.575 1.00 94.31 124 LEU A N 1
ATOM 1007 C CA . LEU A 1 124 ? -10.997 -1.640 -5.103 1.00 94.31 124 LEU A CA 1
ATOM 1008 C C . LEU A 1 124 ? -10.115 -0.657 -5.879 1.00 94.31 124 LEU A C 1
ATOM 1010 O O . LEU A 1 124 ? -9.033 -0.279 -5.433 1.00 94.31 124 LEU A O 1
ATOM 1014 N N . GLU A 1 125 ? -10.602 -0.235 -7.039 1.00 93.69 125 GLU A N 1
ATOM 1015 C CA . GLU A 1 125 ? -9.912 0.656 -7.967 1.00 93.69 125 GLU A CA 1
ATOM 1016 C C . GLU A 1 125 ? -10.964 1.460 -8.741 1.00 93.69 125 GLU A C 1
ATOM 1018 O O . GLU A 1 125 ? -12.004 0.909 -9.110 1.00 93.69 125 GLU A O 1
ATOM 1023 N N . SER A 1 126 ? -10.708 2.752 -8.947 1.00 92.62 126 SER A N 1
ATOM 1024 C CA . SER A 1 126 ? -11.612 3.684 -9.632 1.00 92.62 126 SER A CA 1
ATOM 1025 C C . SER A 1 126 ? -11.231 3.924 -11.092 1.00 92.62 126 SER A C 1
ATOM 1027 O O . SER A 1 126 ? -12.095 4.284 -11.885 1.00 92.62 126 SER A O 1
ATOM 1029 N N . ASN A 1 127 ? -9.963 3.720 -11.460 1.00 92.44 127 ASN A N 1
ATOM 1030 C CA . ASN A 1 127 ? -9.502 3.852 -12.837 1.00 92.44 127 ASN A CA 1
ATOM 1031 C C . ASN A 1 127 ? -9.680 2.523 -13.601 1.00 92.44 127 ASN A C 1
ATOM 1033 O O . ASN A 1 127 ? -9.070 1.510 -13.254 1.00 92.44 127 ASN A O 1
ATOM 1037 N N . ASP A 1 128 ? -10.491 2.518 -14.664 1.00 92.31 128 ASP A N 1
ATOM 1038 C CA . ASP A 1 128 ? -10.838 1.296 -15.414 1.00 92.31 128 ASP A CA 1
ATOM 1039 C C . ASP A 1 128 ? -9.620 0.550 -15.992 1.00 92.31 128 ASP A C 1
ATOM 1041 O O . ASP A 1 128 ? -9.598 -0.684 -16.004 1.00 92.31 128 ASP A O 1
ATOM 1045 N N . VAL A 1 129 ? -8.580 1.270 -16.431 1.00 92.00 129 VAL A N 1
ATOM 1046 C CA . VAL A 1 129 ? -7.367 0.664 -17.011 1.00 92.00 129 VAL A CA 1
ATOM 1047 C C . VAL A 1 129 ? -6.548 -0.032 -15.923 1.00 92.00 129 VAL A C 1
ATOM 1049 O O . VAL A 1 129 ? -6.090 -1.164 -16.104 1.00 92.00 129 VAL A O 1
ATOM 1052 N N . ASN A 1 130 ? -6.409 0.600 -14.755 1.00 92.75 130 ASN A N 1
ATOM 1053 C CA . ASN A 1 130 ? -5.825 -0.044 -13.582 1.00 92.75 130 ASN A CA 1
ATOM 1054 C C . ASN A 1 130 ? -6.636 -1.273 -13.156 1.00 92.75 130 ASN A C 1
ATOM 1056 O O . ASN A 1 130 ? -6.056 -2.328 -12.894 1.00 92.75 130 ASN A O 1
ATOM 1060 N N . LEU A 1 131 ? -7.965 -1.169 -13.137 1.00 91.12 131 LEU A N 1
ATOM 1061 C CA . LEU A 1 131 ? -8.866 -2.249 -12.745 1.00 91.12 131 LEU A CA 1
ATOM 1062 C C . LEU A 1 131 ? -8.791 -3.448 -13.709 1.00 91.12 131 LEU A C 1
ATOM 1064 O O . LEU A 1 131 ? -8.819 -4.594 -13.254 1.00 91.12 131 LEU A O 1
ATOM 1068 N N . GLU A 1 132 ? -8.641 -3.229 -15.018 1.00 92.62 132 GLU A N 1
ATOM 1069 C CA . GLU A 1 132 ? -8.392 -4.304 -15.988 1.00 92.62 132 GLU A CA 1
ATOM 1070 C C . GLU A 1 132 ? -7.046 -5.002 -15.731 1.00 92.62 132 GLU A C 1
ATOM 1072 O O . GLU A 1 132 ? -6.998 -6.234 -15.628 1.00 92.62 132 GLU A O 1
ATOM 1077 N N . PHE A 1 133 ? -5.963 -4.243 -15.537 1.00 93.31 133 PHE A N 1
ATOM 1078 C CA . PHE A 1 133 ? -4.655 -4.827 -15.223 1.00 93.31 133 PHE A CA 1
ATOM 1079 C C . PHE A 1 133 ? -4.675 -5.591 -13.891 1.00 93.31 133 PHE A C 1
ATOM 1081 O O . PHE A 1 133 ? -4.218 -6.736 -13.850 1.00 93.31 133 PHE A O 1
ATOM 1088 N N . ALA A 1 134 ? -5.292 -5.047 -12.839 1.00 92.56 134 ALA A N 1
ATOM 1089 C CA . ALA A 1 134 ? -5.459 -5.711 -11.547 1.00 92.56 134 ALA A CA 1
ATOM 1090 C C . ALA A 1 134 ? -6.270 -7.018 -11.660 1.00 92.56 134 ALA A C 1
ATOM 1092 O O . ALA A 1 134 ? -5.895 -8.042 -11.075 1.00 92.56 134 ALA A O 1
ATOM 1093 N N . ARG A 1 135 ? -7.338 -7.024 -12.472 1.00 90.69 135 ARG A N 1
ATOM 1094 C CA . ARG A 1 135 ? -8.118 -8.229 -12.816 1.00 90.69 135 ARG A CA 1
ATOM 1095 C C . ARG A 1 135 ? -7.304 -9.249 -13.612 1.00 90.69 135 ARG A C 1
ATOM 1097 O O . ARG A 1 135 ? -7.519 -10.444 -13.432 1.00 90.69 135 ARG A O 1
ATOM 1104 N N . SER A 1 136 ? -6.373 -8.820 -14.465 1.00 90.56 136 SER A N 1
ATOM 1105 C CA . SER A 1 136 ? -5.463 -9.739 -15.164 1.00 90.56 136 SER A CA 1
ATOM 1106 C C . SER A 1 136 ? -4.449 -10.361 -14.194 1.00 90.56 136 SER A C 1
ATOM 1108 O O . SER A 1 136 ? -4.324 -11.580 -14.122 1.00 90.56 136 SER A O 1
ATOM 1110 N N . ASN A 1 137 ? -3.816 -9.549 -13.344 1.00 90.88 137 ASN A N 1
ATOM 1111 C CA . ASN A 1 137 ? -2.788 -9.976 -12.393 1.00 90.88 137 ASN A CA 1
ATOM 1112 C C . ASN A 1 137 ? -3.322 -10.917 -11.301 1.00 90.88 137 ASN A C 1
ATOM 1114 O O . ASN A 1 137 ? -2.588 -11.768 -10.809 1.00 90.88 137 ASN A O 1
ATOM 1118 N N . THR A 1 138 ? -4.605 -10.801 -10.948 1.00 82.69 138 THR A N 1
ATOM 1119 C CA . THR A 1 138 ? -5.301 -11.717 -10.020 1.00 82.69 138 THR A CA 1
ATOM 1120 C C . THR A 1 138 ? -5.809 -13.006 -10.678 1.00 82.69 138 THR A C 1
ATOM 1122 O O . THR A 1 138 ? -6.226 -13.918 -9.969 1.00 82.69 138 THR A O 1
ATOM 1125 N N . ARG A 1 139 ? -5.761 -13.114 -12.015 1.00 70.38 139 ARG A N 1
ATOM 1126 C CA . ARG A 1 139 ? -6.144 -14.314 -12.792 1.00 70.38 139 ARG A CA 1
ATOM 1127 C C . ARG A 1 139 ? -4.948 -15.046 -13.416 1.00 70.38 139 ARG A C 1
ATOM 1129 O O . ARG A 1 139 ? -5.062 -16.223 -13.746 1.00 70.38 139 ARG A O 1
ATOM 1136 N N . ASN A 1 140 ? -3.817 -14.364 -13.589 1.00 54.62 140 ASN A N 1
ATOM 1137 C CA . ASN A 1 140 ? -2.630 -14.869 -14.278 1.00 54.62 140 ASN A CA 1
ATOM 1138 C C . ASN A 1 140 ? -1.770 -15.799 -13.401 1.00 54.62 140 ASN A C 1
ATOM 1140 O O . ASN A 1 140 ? -0.650 -15.453 -13.021 1.00 54.62 140 ASN A O 1
ATOM 1144 N N . GLU A 1 141 ? -2.238 -17.026 -13.169 1.00 52.47 141 GLU A N 1
ATOM 1145 C CA . GLU A 1 141 ? -1.299 -18.139 -12.948 1.00 52.47 141 GLU A CA 1
ATOM 1146 C C . GLU A 1 141 ? -0.659 -18.588 -14.286 1.00 52.47 141 GLU A C 1
ATOM 1148 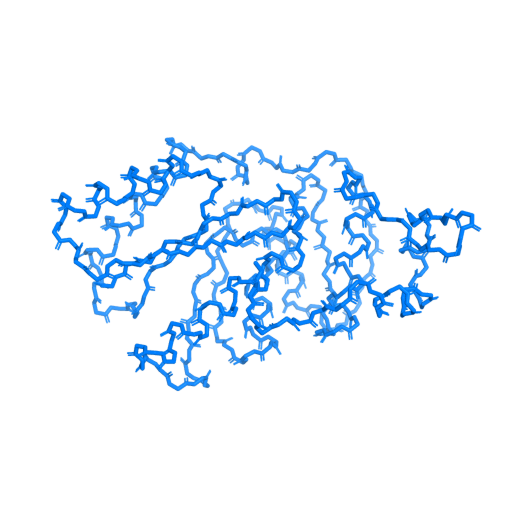O O . GLU A 1 141 ? 0.511 -18.973 -14.311 1.00 52.47 141 GLU A O 1
ATOM 1153 N N . ASP A 1 142 ? -1.353 -18.397 -15.422 1.00 45.34 142 ASP A N 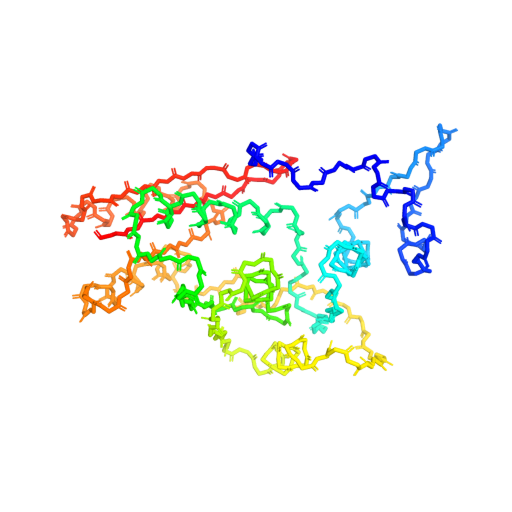1
ATOM 1154 C CA . ASP A 1 142 ? -0.895 -18.778 -16.768 1.00 45.34 142 ASP A CA 1
ATOM 1155 C C . ASP A 1 142 ? -1.038 -17.668 -17.847 1.00 45.34 142 ASP A C 1
ATOM 1157 O O . ASP A 1 142 ? -2.148 -17.272 -18.195 1.00 45.34 142 ASP A O 1
ATOM 1161 N N . LYS A 1 143 ? 0.095 -17.316 -18.496 1.00 40.41 143 LYS A N 1
ATOM 1162 C CA . LYS A 1 143 ? 0.277 -16.551 -19.775 1.00 40.41 143 LYS A CA 1
ATOM 1163 C C . LYS A 1 143 ? 0.367 -14.991 -19.698 1.00 40.41 143 LYS A C 1
ATOM 1165 O O . LYS A 1 143 ? 0.352 -14.415 -18.617 1.00 40.41 143 LYS A O 1
ATOM 1170 N N . ARG A 1 144 ? 0.738 -14.347 -20.832 1.00 39.34 144 ARG A N 1
ATOM 1171 C CA . ARG A 1 144 ? 1.451 -13.029 -21.012 1.00 39.34 144 ARG A CA 1
ATOM 1172 C C . ARG A 1 144 ? 1.557 -12.709 -22.547 1.00 39.34 144 ARG A C 1
ATOM 1174 O O . ARG A 1 144 ? 1.383 -13.673 -23.287 1.00 39.34 144 ARG A O 1
ATOM 1181 N N . THR A 1 145 ? 1.904 -11.569 -23.202 1.00 36.84 145 THR A N 1
ATOM 1182 C CA . THR A 1 145 ? 2.155 -10.081 -23.044 1.00 36.84 145 THR A CA 1
ATOM 1183 C C . THR A 1 145 ? 2.529 -9.515 -24.460 1.00 36.84 145 THR A C 1
ATOM 1185 O O . THR A 1 145 ? 2.725 -10.364 -25.334 1.00 36.84 145 THR A O 1
ATOM 1188 N N . PRO A 1 146 ? 2.840 -8.210 -24.743 1.00 39.31 146 PRO A N 1
ATOM 1189 C CA . PRO A 1 146 ? 2.529 -6.887 -24.134 1.00 39.31 146 PRO A CA 1
ATOM 1190 C C . PRO A 1 146 ? 1.934 -5.864 -25.171 1.00 39.31 146 PRO A C 1
ATOM 1192 O O . PRO A 1 146 ? 1.801 -6.213 -26.345 1.00 39.31 146 PRO A O 1
ATOM 1195 N N . PRO A 1 147 ? 1.585 -4.604 -24.802 1.00 37.84 147 PRO A N 1
ATOM 1196 C CA . PRO A 1 147 ? 2.465 -3.422 -25.052 1.00 37.84 147 PRO A CA 1
ATOM 1197 C C . PRO A 1 147 ? 2.332 -2.309 -23.965 1.00 37.84 147 PRO A C 1
ATOM 1199 O O . PRO A 1 147 ? 1.475 -2.407 -23.101 1.00 37.84 147 PRO A O 1
ATOM 1202 N N . HIS A 1 148 ? 2.980 -1.134 -23.967 1.00 37.53 148 HIS A N 1
ATOM 1203 C CA . HIS A 1 148 ? 4.354 -0.639 -24.184 1.00 37.53 148 HIS A CA 1
ATOM 1204 C C . HIS A 1 148 ? 4.306 0.907 -23.943 1.00 37.53 148 HIS A C 1
ATOM 1206 O O . HIS A 1 148 ? 3.522 1.586 -24.596 1.00 37.53 148 HIS A O 1
ATOM 1212 N N . ASN A 1 149 ? 5.192 1.449 -23.087 1.00 37.00 149 ASN A N 1
ATOM 1213 C CA . ASN A 1 149 ? 5.622 2.870 -22.940 1.00 37.00 149 ASN A CA 1
ATOM 1214 C C . ASN A 1 149 ? 4.832 3.928 -22.103 1.00 37.00 149 ASN A C 1
ATOM 1216 O O . ASN A 1 149 ? 3.678 4.237 -22.372 1.00 37.00 149 ASN A O 1
ATOM 1220 N N . CYS A 1 150 ? 5.629 4.661 -21.298 1.00 32.31 150 CYS A N 1
ATOM 1221 C CA . CYS A 1 150 ? 5.575 6.098 -20.929 1.00 32.31 150 CYS A CA 1
ATOM 1222 C C . CYS A 1 150 ? 4.914 6.564 -19.603 1.00 32.31 150 CYS A C 1
ATOM 1224 O O . CYS A 1 150 ? 3.965 5.963 -19.116 1.00 32.31 150 CYS A O 1
ATOM 1226 N N . HIS A 1 151 ? 5.507 7.649 -19.061 1.00 30.39 151 HIS A N 1
ATOM 1227 C CA . HIS A 1 151 ? 5.294 8.410 -17.806 1.00 30.39 151 HIS A CA 1
ATOM 1228 C C . HIS A 1 151 ? 4.235 7.908 -16.806 1.00 30.39 151 HIS A C 1
ATOM 1230 O O . HIS A 1 151 ? 3.044 8.007 -17.065 1.00 30.39 151 HIS A O 1
ATOM 1236 N N . THR A 1 152 ? 4.676 7.456 -15.624 1.00 52.41 152 THR A N 1
ATOM 1237 C CA . THR A 1 152 ? 3.845 6.706 -14.665 1.00 52.41 152 THR A CA 1
ATOM 1238 C C . THR A 1 152 ? 3.309 7.478 -13.464 1.00 52.41 152 THR A C 1
ATOM 1240 O O . THR A 1 152 ? 4.063 8.181 -12.788 1.00 52.41 152 THR A O 1
ATOM 1243 N N . GLY A 1 153 ? 2.060 7.167 -13.124 1.00 51.31 153 GLY A N 1
ATOM 1244 C CA . GLY A 1 153 ? 1.225 7.827 -12.137 1.00 51.31 153 GLY A CA 1
ATOM 1245 C C . GLY A 1 153 ? 0.183 8.668 -12.865 1.00 51.31 153 GLY A C 1
ATOM 1246 O O . GLY A 1 153 ? 0.487 9.794 -13.252 1.00 51.31 153 GLY A O 1
ATOM 1247 N N . HIS A 1 154 ? -1.026 8.133 -13.055 1.00 61.19 154 HIS A N 1
ATOM 1248 C CA . HIS A 1 154 ? -2.166 8.971 -13.447 1.00 61.19 154 HIS A CA 1
ATOM 1249 C C . HIS A 1 154 ? -2.446 9.977 -12.320 1.00 61.19 154 HIS A C 1
ATOM 1251 O O . HIS A 1 154 ? -2.186 9.673 -11.152 1.00 61.19 154 HIS A O 1
ATOM 1257 N N . ASP A 1 155 ? -3.009 11.148 -12.631 1.00 58.16 155 ASP A N 1
ATOM 1258 C CA . ASP A 1 155 ? -3.333 12.147 -11.598 1.00 58.16 155 ASP A CA 1
ATOM 1259 C C . ASP A 1 155 ? -4.255 11.564 -10.508 1.00 58.16 155 ASP A C 1
ATOM 1261 O O . ASP A 1 155 ? -4.112 11.906 -9.341 1.00 58.16 155 ASP A O 1
ATOM 1265 N N . GLU A 1 156 ? -5.109 10.602 -10.869 1.00 58.06 156 GLU A N 1
ATOM 1266 C CA . GLU A 1 156 ? -5.990 9.821 -9.983 1.00 58.06 156 GLU A CA 1
ATOM 1267 C C . GLU A 1 156 ? -5.246 8.846 -9.040 1.00 58.06 156 GLU A C 1
ATOM 1269 O O . GLU A 1 156 ? -5.751 8.520 -7.969 1.00 58.06 156 GLU A O 1
ATOM 1274 N N . GLU A 1 157 ? -4.044 8.376 -9.407 1.00 59.31 157 GLU A N 1
ATOM 1275 C CA . GLU A 1 157 ? -3.187 7.540 -8.542 1.00 59.31 157 GLU A CA 1
ATOM 1276 C C . GLU A 1 157 ? -2.284 8.378 -7.624 1.00 59.31 157 GLU A C 1
ATOM 1278 O O . GLU A 1 157 ? -1.866 7.919 -6.557 1.00 59.31 157 GLU A O 1
ATOM 1283 N N . LEU A 1 158 ? -1.899 9.577 -8.075 1.00 67.00 158 LEU A N 1
ATOM 1284 C CA . LEU A 1 158 ? -0.928 10.440 -7.395 1.00 67.00 158 LEU A CA 1
ATOM 1285 C C . LEU A 1 158 ? -1.585 11.512 -6.518 1.00 67.00 158 LEU A C 1
ATOM 1287 O O . LEU A 1 158 ? -0.969 11.980 -5.556 1.00 67.00 158 LEU A O 1
ATOM 1291 N N . ALA A 1 159 ? -2.812 11.906 -6.846 1.00 60.97 159 ALA A N 1
ATOM 1292 C CA . ALA A 1 159 ? -3.573 12.945 -6.181 1.00 60.97 159 ALA A CA 1
ATOM 1293 C C . ALA A 1 159 ? -5.046 12.542 -6.024 1.00 60.97 159 ALA A C 1
ATOM 1295 O O . ALA A 1 159 ? -5.584 11.673 -6.697 1.00 60.97 159 ALA A O 1
ATOM 1296 N N . CYS A 1 160 ? -5.713 13.200 -5.086 1.00 69.31 160 CYS A N 1
ATOM 1297 C CA . CYS A 1 160 ? -7.141 13.063 -4.836 1.00 69.31 160 CYS A CA 1
ATOM 1298 C C . CYS A 1 160 ? -7.667 14.392 -4.290 1.00 69.31 160 CYS A C 1
ATOM 1300 O O . CYS A 1 160 ? -6.890 15.217 -3.796 1.00 69.31 160 CYS A O 1
ATOM 1302 N N . GLU A 1 161 ? -8.977 14.624 -4.362 1.00 74.19 161 GLU A N 1
ATOM 1303 C CA . GLU A 1 161 ? -9.558 15.879 -3.882 1.00 74.19 161 GLU A CA 1
ATOM 1304 C C . GLU A 1 161 ? -9.336 16.057 -2.367 1.00 74.19 161 GLU A C 1
ATOM 1306 O O . GLU A 1 161 ? -9.682 15.187 -1.558 1.00 74.19 161 GLU A O 1
ATOM 1311 N N . GLY A 1 162 ? -8.705 17.184 -2.008 1.00 77.31 162 GLY A N 1
ATOM 1312 C CA . GLY A 1 162 ? -8.222 17.510 -0.660 1.00 77.31 162 GLY A CA 1
ATOM 1313 C C . GLY A 1 162 ? -6.896 16.838 -0.250 1.00 77.31 162 GLY A C 1
ATOM 1314 O O . GLY A 1 162 ? -6.371 17.118 0.832 1.00 77.31 162 GLY A O 1
ATOM 1315 N N . GLY A 1 163 ? -6.317 15.996 -1.111 1.00 85.12 163 GLY A N 1
ATOM 1316 C CA . GLY A 1 163 ? -5.073 15.261 -0.872 1.00 85.12 163 GLY A CA 1
ATOM 1317 C C . GLY A 1 163 ? -5.194 14.139 0.165 1.00 85.12 163 GLY A C 1
ATOM 1318 O O . GLY A 1 163 ? -6.265 13.871 0.707 1.00 85.12 163 GLY A O 1
ATOM 1319 N N . GLU A 1 164 ? -4.065 13.493 0.480 1.00 85.38 164 GLU A N 1
ATOM 1320 C CA . GLU A 1 164 ? -4.020 12.301 1.351 1.00 85.38 164 GLU A CA 1
ATOM 1321 C C . GLU A 1 164 ? -4.687 12.500 2.727 1.00 85.38 164 GLU A C 1
ATOM 1323 O O . GLU A 1 164 ? -5.269 11.567 3.271 1.00 85.38 164 GLU A O 1
ATOM 1328 N N . VAL A 1 165 ? -4.659 13.724 3.274 1.00 89.50 165 VAL A N 1
ATOM 1329 C CA . VAL A 1 165 ? -5.306 14.045 4.557 1.00 89.50 165 VAL A CA 1
ATOM 1330 C C . VAL A 1 165 ? -6.828 14.014 4.433 1.00 89.50 165 VAL A C 1
ATOM 1332 O O . VAL A 1 165 ? -7.481 13.488 5.326 1.00 89.50 165 VAL A O 1
ATOM 1335 N N . GLN A 1 166 ? -7.402 14.524 3.338 1.00 89.56 166 GLN A N 1
ATOM 1336 C CA . GLN A 1 166 ? -8.851 14.463 3.118 1.00 89.56 166 GLN A CA 1
ATOM 1337 C C . GLN A 1 166 ? -9.305 13.052 2.730 1.00 89.56 166 GLN A C 1
ATOM 1339 O O . GLN A 1 166 ? -10.389 12.629 3.119 1.00 89.56 166 GLN A O 1
ATOM 1344 N N . PHE A 1 167 ? -8.468 12.305 2.003 1.00 89.56 167 PHE A N 1
ATOM 1345 C CA . PHE A 1 167 ? -8.715 10.893 1.714 1.00 89.56 167 PHE A CA 1
ATOM 1346 C C . PHE A 1 167 ? -8.812 10.066 2.999 1.00 89.56 167 PHE A C 1
ATOM 1348 O O . PHE A 1 167 ? -9.787 9.343 3.184 1.00 89.56 167 PHE A O 1
ATOM 1355 N N . VAL A 1 168 ? -7.859 10.229 3.923 1.00 91.31 168 VAL A N 1
ATOM 1356 C CA . VAL A 1 168 ? -7.919 9.552 5.226 1.00 91.31 168 VAL A CA 1
ATOM 1357 C C . VAL A 1 168 ? -9.032 10.117 6.114 1.00 91.31 168 VAL A C 1
ATOM 1359 O O . VAL A 1 168 ? -9.680 9.333 6.790 1.00 91.31 168 VAL A O 1
ATOM 1362 N N . HIS A 1 169 ? -9.346 11.419 6.064 1.00 91.88 169 HIS A N 1
ATOM 1363 C CA . HIS A 1 169 ? -10.502 11.978 6.786 1.00 91.88 169 HIS A CA 1
ATOM 1364 C C . HIS A 1 169 ? -11.813 11.268 6.418 1.00 91.88 169 HIS A C 1
ATOM 1366 O O . HIS A 1 169 ? -12.563 10.904 7.316 1.00 91.88 169 HIS A O 1
ATOM 1372 N N . ARG A 1 170 ? -12.049 10.989 5.125 1.00 92.12 170 ARG A N 1
ATOM 1373 C CA . ARG A 1 170 ? -13.235 10.234 4.679 1.00 92.12 170 ARG A CA 1
ATOM 1374 C C . ARG A 1 170 ? -13.251 8.795 5.204 1.00 92.12 170 ARG A C 1
ATOM 1376 O O . ARG A 1 170 ? -14.306 8.321 5.596 1.00 92.12 170 ARG A O 1
ATOM 1383 N N . ILE A 1 171 ? -12.096 8.126 5.282 1.00 91.94 171 ILE A N 1
ATOM 1384 C CA . ILE A 1 171 ? -11.995 6.786 5.892 1.00 91.94 171 ILE A CA 1
ATOM 1385 C C . ILE A 1 171 ? -12.347 6.836 7.387 1.00 91.94 171 ILE A C 1
ATOM 1387 O O . ILE A 1 171 ? -13.070 5.965 7.855 1.00 91.94 171 ILE A O 1
ATOM 1391 N N . ILE A 1 172 ? -11.908 7.875 8.106 1.00 91.88 172 ILE A N 1
ATOM 1392 C CA . ILE A 1 172 ? -12.234 8.088 9.529 1.00 91.88 172 ILE A CA 1
ATOM 1393 C C . ILE A 1 172 ? -13.733 8.417 9.722 1.00 91.88 172 ILE A C 1
ATOM 1395 O O . ILE A 1 172 ? -14.343 8.061 10.725 1.00 91.88 172 ILE A O 1
ATOM 1399 N N . GLU A 1 173 ? -14.362 9.103 8.764 1.00 91.56 173 GLU A N 1
ATOM 1400 C CA . GLU A 1 173 ? -15.815 9.336 8.769 1.00 91.56 173 GLU A CA 1
ATOM 1401 C C . GLU A 1 173 ? -16.614 8.064 8.428 1.00 91.56 173 GLU A C 1
ATOM 1403 O O . GLU A 1 173 ? -17.715 7.880 8.939 1.00 91.56 173 GLU A O 1
ATOM 1408 N N . GLU A 1 174 ? -16.071 7.162 7.605 1.00 90.19 174 GLU A N 1
ATOM 1409 C CA . GLU A 1 174 ? -16.679 5.856 7.320 1.00 90.19 174 GLU A CA 1
ATOM 1410 C C . GLU A 1 174 ? -16.467 4.835 8.452 1.00 90.19 174 GLU A C 1
ATOM 1412 O O . GLU A 1 174 ? -17.343 3.994 8.676 1.00 90.19 174 GLU A O 1
ATOM 1417 N N . SER A 1 175 ? -15.362 4.906 9.204 1.00 90.50 175 SER A N 1
ATOM 1418 C CA . SER A 1 175 ? -15.091 3.986 10.317 1.00 90.50 175 SER A CA 1
ATOM 1419 C C . SER A 1 175 ? -16.058 4.189 11.488 1.00 90.50 175 SER A C 1
ATOM 1421 O O . SER A 1 175 ? -16.594 3.208 12.010 1.00 90.50 175 SER A O 1
ATOM 1423 N N . GLU A 1 176 ? -16.400 5.442 11.808 1.00 89.19 176 GLU A N 1
ATOM 1424 C CA . GLU A 1 176 ? -17.454 5.811 12.771 1.00 89.19 176 GLU A CA 1
ATOM 14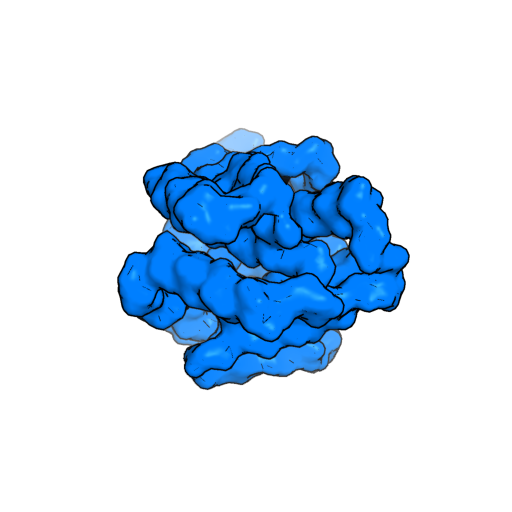25 C C . GLU A 1 176 ? -18.849 5.262 12.402 1.00 89.19 176 GLU A C 1
ATOM 1427 O O . GLU A 1 176 ? -19.666 5.015 13.292 1.00 89.19 176 GLU A O 1
ATOM 1432 N N . LEU A 1 177 ? -19.142 5.045 11.112 1.00 89.75 177 LEU A N 1
ATOM 1433 C CA . LEU A 1 177 ? -20.420 4.473 10.656 1.00 89.75 177 LEU A CA 1
ATOM 1434 C C . LEU A 1 177 ? -20.479 2.945 10.804 1.00 89.75 177 LEU A C 1
ATOM 14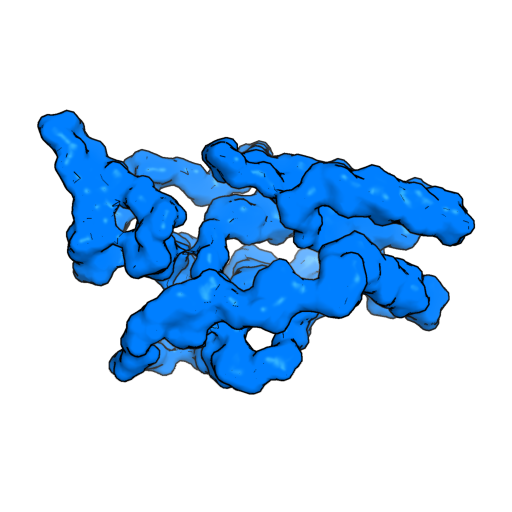36 O O . LEU A 1 177 ? -21.571 2.370 10.855 1.00 89.75 177 LEU A O 1
ATOM 1440 N N . TYR A 1 178 ? -19.323 2.276 10.859 1.00 85.75 178 TYR A N 1
ATOM 1441 C CA . TYR A 1 178 ? -19.212 0.816 10.809 1.00 85.75 178 TYR A CA 1
ATOM 1442 C C . TYR A 1 178 ? -18.209 0.214 11.825 1.00 85.75 178 TYR A C 1
ATOM 1444 O O . TYR A 1 178 ? -17.455 -0.694 11.453 1.00 85.75 178 TYR A O 1
ATOM 1452 N N . PRO A 1 179 ? -18.209 0.632 13.110 1.00 82.19 179 PRO A N 1
ATOM 1453 C CA . PRO A 1 179 ? -17.160 0.272 14.073 1.00 82.19 179 PRO A CA 1
ATOM 1454 C C . PRO A 1 179 ? -17.056 -1.238 14.344 1.00 82.19 179 PRO A C 1
ATOM 1456 O O . PRO A 1 179 ? -15.968 -1.760 14.545 1.00 82.19 179 PRO A O 1
ATOM 1459 N N . GLU A 1 180 ? -18.164 -1.982 14.283 1.00 85.31 180 GLU A N 1
ATOM 1460 C CA . GLU A 1 180 ? -18.167 -3.438 14.515 1.00 85.31 180 GLU A CA 1
ATOM 1461 C C . GLU A 1 180 ? -17.837 -4.278 13.261 1.00 85.31 180 GLU A C 1
ATOM 1463 O O . GLU A 1 180 ? -17.789 -5.507 13.335 1.00 85.31 180 GLU A O 1
ATOM 1468 N N . ARG A 1 181 ? -17.652 -3.662 12.080 1.00 87.94 181 ARG A N 1
ATOM 1469 C CA . ARG A 1 181 ? -17.511 -4.400 10.803 1.00 87.94 181 ARG A CA 1
ATOM 1470 C C . ARG A 1 181 ? -16.073 -4.652 10.364 1.00 87.94 181 ARG A C 1
ATOM 1472 O O . ARG A 1 181 ? -15.846 -5.573 9.579 1.00 87.94 181 ARG A O 1
ATOM 1479 N N . ILE A 1 182 ? -15.129 -3.832 10.815 1.00 90.50 182 ILE A N 1
ATOM 1480 C CA . ILE A 1 182 ? -13.735 -3.823 10.363 1.00 90.50 182 ILE A CA 1
ATOM 1481 C C . ILE A 1 182 ? -12.840 -3.777 11.600 1.00 90.50 182 ILE A C 1
ATOM 1483 O O . ILE A 1 182 ? -12.967 -2.878 12.418 1.00 90.50 182 ILE A O 1
ATOM 1487 N N . GLY A 1 183 ? -11.936 -4.749 11.740 1.00 89.25 183 GLY A N 1
ATOM 1488 C CA . GLY A 1 183 ? -11.130 -4.897 12.958 1.00 89.25 183 GLY A CA 1
ATOM 1489 C C . GLY A 1 183 ? -9.966 -3.911 13.111 1.00 89.25 183 GLY A C 1
ATOM 1490 O O . GLY A 1 183 ? -9.450 -3.800 14.213 1.00 89.25 183 GLY A O 1
ATOM 1491 N N . ILE A 1 184 ? -9.531 -3.251 12.028 1.00 92.12 184 ILE A N 1
ATOM 1492 C CA . ILE A 1 184 ? -8.549 -2.148 11.998 1.00 92.12 184 ILE A CA 1
ATOM 1493 C C . ILE A 1 184 ? -8.717 -1.337 10.710 1.00 92.12 184 ILE A C 1
ATOM 1495 O O . ILE A 1 184 ? -8.868 -1.924 9.636 1.00 92.12 184 ILE A O 1
ATOM 1499 N N . TYR A 1 185 ? -8.568 -0.014 10.785 1.00 93.81 185 TYR A N 1
ATOM 1500 C CA . TYR A 1 185 ? -8.420 0.846 9.606 1.00 93.81 185 TYR A CA 1
ATOM 1501 C C . TYR A 1 185 ? -6.982 1.369 9.546 1.00 93.81 185 TYR A C 1
ATOM 1503 O O . TYR A 1 185 ? -6.437 1.843 10.541 1.00 93.81 185 TYR A O 1
ATOM 1511 N N . THR A 1 186 ? -6.325 1.265 8.387 1.00 94.81 186 THR A N 1
ATOM 1512 C CA . THR A 1 186 ? -4.937 1.731 8.224 1.00 94.81 186 THR A CA 1
ATOM 1513 C C . THR A 1 186 ? -4.723 2.444 6.897 1.00 94.81 186 THR A C 1
ATOM 1515 O O . THR A 1 186 ? -5.397 2.151 5.912 1.00 94.81 186 THR A O 1
ATOM 1518 N N . SER A 1 187 ? -3.747 3.352 6.857 1.00 93.62 187 SER A N 1
ATOM 1519 C CA . SER A 1 187 ? -3.325 4.034 5.629 1.00 93.62 187 SER A CA 1
ATOM 1520 C C . SER A 1 187 ? -1.807 4.237 5.575 1.00 93.62 187 SER A C 1
ATOM 1522 O O . SER A 1 187 ? -1.151 4.411 6.608 1.00 93.62 187 SER A O 1
ATOM 1524 N N . MET A 1 188 ? -1.242 4.236 4.360 1.00 92.44 188 MET A N 1
ATOM 1525 C CA . MET A 1 188 ? 0.153 4.602 4.096 1.00 92.44 188 MET A CA 1
ATOM 1526 C C . MET A 1 188 ? 0.237 6.040 3.574 1.00 92.44 188 MET A C 1
ATOM 1528 O O . MET A 1 188 ? -0.211 6.342 2.472 1.00 92.44 188 MET A O 1
ATOM 1532 N N . LEU A 1 189 ? 0.917 6.893 4.333 1.00 88.88 189 LEU A N 1
ATOM 1533 C CA . LEU A 1 189 ? 1.051 8.324 4.089 1.00 88.88 189 LEU A CA 1
ATOM 1534 C C . LEU A 1 189 ? 2.349 8.668 3.348 1.00 88.88 189 LEU A C 1
ATOM 1536 O O . LEU A 1 189 ? 3.439 8.167 3.663 1.00 88.88 189 LEU A O 1
ATOM 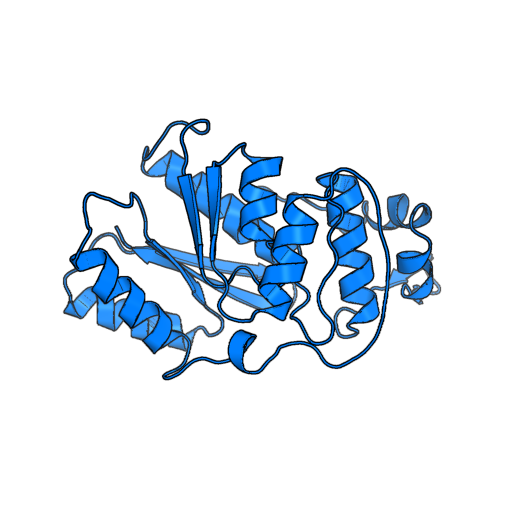1540 N N . GLY A 1 190 ? 2.213 9.556 2.366 1.00 84.25 190 GLY A N 1
ATOM 1541 C CA . GLY A 1 190 ? 3.265 10.120 1.528 1.00 84.25 190 GLY A CA 1
ATOM 1542 C C . GLY A 1 190 ? 4.134 11.145 2.252 1.00 84.25 190 GLY A C 1
ATOM 1543 O O . GLY A 1 190 ? 5.354 11.128 2.063 1.00 84.25 190 GLY A O 1
ATOM 1544 N N . HIS A 1 191 ? 3.538 11.992 3.101 1.00 84.06 191 HIS A N 1
ATOM 1545 C CA . HIS A 1 191 ? 4.231 13.098 3.773 1.00 84.06 191 HIS A CA 1
ATOM 1546 C C . HIS A 1 191 ? 4.110 13.067 5.305 1.00 84.06 191 HIS A C 1
ATOM 1548 O O . HIS A 1 191 ? 3.050 12.811 5.873 1.00 84.06 191 HIS A O 1
ATOM 1554 N N . LYS A 1 192 ? 5.197 13.439 5.997 1.00 85.19 192 LYS A N 1
ATOM 1555 C CA . LYS A 1 192 ? 5.252 13.490 7.470 1.00 85.19 192 LYS A CA 1
ATOM 1556 C C . LYS A 1 192 ? 4.290 14.516 8.083 1.00 85.19 192 LYS A C 1
ATOM 1558 O O . LYS A 1 192 ? 3.776 14.301 9.175 1.00 85.19 192 LYS A O 1
ATOM 1563 N N . SER A 1 193 ? 4.035 15.621 7.383 1.00 87.31 193 SER A N 1
ATOM 1564 C CA . SER A 1 193 ? 3.077 16.660 7.787 1.00 87.31 193 SER A CA 1
ATOM 1565 C C . SER A 1 193 ? 1.634 16.147 7.841 1.00 87.31 193 SER A C 1
ATOM 1567 O O . SER A 1 193 ? 0.854 16.592 8.681 1.00 87.31 193 SER A O 1
ATOM 1569 N N . SER A 1 194 ? 1.290 15.181 6.990 1.00 90.31 194 SER A N 1
ATOM 1570 C CA . SER A 1 194 ? -0.036 14.566 6.940 1.00 90.31 194 SER A CA 1
ATOM 1571 C C . SER A 1 194 ? -0.315 13.714 8.179 1.00 90.31 194 SER A C 1
ATOM 1573 O O . SER A 1 194 ? -1.428 13.752 8.694 1.00 90.31 194 SER A O 1
ATOM 1575 N N . VAL A 1 195 ? 0.711 13.051 8.732 1.00 89.75 195 VAL A N 1
ATOM 1576 C CA . VAL A 1 195 ? 0.619 12.278 9.987 1.00 89.75 195 VAL A CA 1
ATOM 1577 C C . VAL A 1 195 ? 0.120 13.152 11.142 1.00 89.75 195 VAL A C 1
ATOM 1579 O O . VAL A 1 195 ? -0.822 12.778 11.831 1.00 89.75 195 VAL A O 1
ATOM 1582 N N . GLY A 1 196 ? 0.708 14.341 11.328 1.00 89.12 196 GLY A N 1
ATOM 1583 C CA . GLY A 1 196 ? 0.307 15.265 12.396 1.00 89.12 196 GLY A CA 1
ATOM 1584 C C . GLY A 1 196 ? -1.139 15.743 12.242 1.00 89.12 196 GLY A C 1
ATOM 1585 O O . GLY A 1 196 ? -1.915 15.674 13.192 1.00 89.12 196 GLY A O 1
ATOM 1586 N N . ARG A 1 197 ? -1.528 16.130 11.019 1.00 92.06 197 ARG A N 1
ATOM 1587 C CA . ARG A 1 197 ? -2.902 16.559 10.707 1.00 92.06 197 ARG A CA 1
ATOM 1588 C C . ARG A 1 197 ? -3.930 15.450 10.948 1.00 92.06 197 ARG A C 1
ATOM 1590 O O . ARG A 1 197 ? -5.025 15.743 11.412 1.00 92.06 197 ARG A O 1
ATOM 1597 N N . ILE A 1 198 ? -3.581 14.194 10.666 1.00 92.94 198 ILE A N 1
ATOM 1598 C CA . ILE A 1 198 ? -4.446 13.034 10.922 1.00 92.94 198 ILE A CA 1
ATOM 1599 C C . ILE A 1 198 ? -4.559 12.754 12.426 1.00 92.94 198 ILE A C 1
ATOM 1601 O O . ILE A 1 198 ? -5.672 12.610 12.919 1.00 92.94 198 ILE A O 1
ATOM 1605 N N . ILE A 1 199 ? -3.461 12.802 13.190 1.00 90.94 199 ILE A N 1
ATOM 1606 C CA . ILE A 1 199 ? -3.515 12.685 14.661 1.00 90.94 199 ILE A CA 1
ATOM 1607 C C . ILE A 1 199 ? -4.406 13.780 15.273 1.00 90.94 199 ILE A C 1
ATOM 1609 O O . ILE A 1 199 ? -5.195 13.494 16.173 1.00 90.94 199 ILE A O 1
ATOM 1613 N N . GLU A 1 200 ? -4.354 15.016 14.767 1.00 92.06 200 GLU A N 1
ATOM 1614 C CA . GLU A 1 200 ? -5.271 16.078 15.198 1.00 92.06 200 GLU A CA 1
ATOM 1615 C C . GLU A 1 200 ? -6.749 15.767 14.907 1.00 92.06 200 GLU A C 1
ATOM 1617 O O . GLU A 1 200 ? -7.603 16.118 15.720 1.00 92.06 200 GLU A O 1
ATOM 1622 N N . ILE A 1 201 ? -7.066 15.156 13.759 1.00 92.81 201 ILE A N 1
ATOM 1623 C CA . ILE A 1 201 ? -8.434 14.750 13.385 1.00 92.81 201 ILE A CA 1
ATOM 1624 C C . ILE A 1 201 ? -8.933 13.662 14.344 1.00 92.81 201 ILE A C 1
ATOM 1626 O O . ILE A 1 201 ? -9.985 13.829 14.960 1.00 92.81 201 ILE A O 1
ATOM 1630 N N . LEU A 1 202 ? -8.138 12.607 14.537 1.00 92.19 202 LEU A N 1
ATOM 1631 C CA . LEU A 1 202 ? -8.434 11.487 15.438 1.00 92.19 202 LEU A CA 1
ATOM 1632 C C . LEU A 1 202 ? -8.648 11.971 16.882 1.00 92.19 202 LEU A C 1
ATOM 1634 O O . LEU A 1 202 ? -9.639 11.627 17.521 1.00 92.19 202 LEU A O 1
ATOM 1638 N N . THR A 1 203 ? -7.783 12.875 17.357 1.00 91.44 203 THR A N 1
ATOM 1639 C CA . THR A 1 203 ? -7.903 13.498 18.687 1.00 91.44 203 THR A CA 1
ATOM 1640 C C . THR A 1 203 ? -9.201 14.303 18.828 1.00 91.44 203 THR A C 1
ATOM 1642 O O . THR A 1 203 ? -9.863 14.220 19.860 1.00 91.44 203 THR A O 1
ATOM 1645 N N . LYS A 1 204 ? -9.605 15.063 17.796 1.00 93.19 204 LYS A N 1
ATOM 1646 C CA . LYS A 1 204 ? -10.866 15.837 17.794 1.00 93.19 204 LYS A CA 1
ATOM 1647 C C . LYS A 1 204 ? -12.104 14.927 17.791 1.00 93.19 204 LYS A C 1
ATOM 1649 O O . LYS A 1 204 ? -13.099 15.282 18.417 1.00 93.19 204 LYS A O 1
ATOM 1654 N N . LYS A 1 205 ? -12.019 13.753 17.154 1.00 90.31 205 LYS A N 1
ATOM 1655 C CA . LYS A 1 205 ? -13.037 12.683 17.173 1.00 90.31 205 LYS A CA 1
ATOM 1656 C C . LYS A 1 205 ? -12.981 11.784 18.420 1.00 90.31 205 LYS A C 1
ATOM 1658 O O . LYS A 1 205 ? -13.796 10.884 18.556 1.00 90.31 205 LYS A O 1
ATOM 1663 N N . GLN A 1 206 ? -12.064 12.048 19.358 1.00 90.75 206 GLN A N 1
ATOM 1664 C CA . GLN A 1 206 ? -11.859 11.269 20.591 1.00 90.75 206 GLN A CA 1
ATOM 1665 C C . GLN A 1 206 ? -11.437 9.803 20.357 1.00 90.75 206 GLN A C 1
ATOM 1667 O O . GLN A 1 206 ? -11.556 8.971 21.255 1.00 90.75 206 GLN A O 1
ATOM 1672 N N . ILE A 1 207 ? -10.885 9.492 19.180 1.00 87.19 207 ILE A N 1
ATOM 1673 C CA . ILE A 1 207 ? -10.356 8.166 18.843 1.00 87.19 207 ILE A CA 1
ATOM 1674 C C . ILE A 1 207 ? -9.006 7.994 19.553 1.00 87.19 207 ILE A C 1
ATOM 1676 O O . ILE A 1 207 ? -8.051 8.727 19.290 1.00 87.19 207 ILE A O 1
ATOM 1680 N N . THR A 1 208 ? -8.935 7.052 20.496 1.00 80.56 208 THR A N 1
ATOM 1681 C CA . THR A 1 208 ? -7.793 6.887 21.416 1.00 80.56 208 THR A CA 1
ATOM 1682 C C . THR A 1 208 ? -6.817 5.783 21.012 1.00 80.56 208 THR A C 1
ATOM 1684 O O . THR A 1 208 ? -5.632 5.878 21.334 1.00 80.56 208 THR A O 1
ATOM 1687 N N . ASN A 1 209 ? -7.266 4.761 20.281 1.00 85.00 209 ASN A N 1
ATOM 1688 C CA . ASN A 1 209 ? -6.467 3.587 19.909 1.00 85.00 209 ASN A CA 1
ATOM 1689 C C . ASN A 1 209 ? -5.592 3.826 18.658 1.00 85.00 209 ASN A C 1
ATOM 1691 O O . ASN A 1 209 ? -5.517 3.003 17.746 1.00 85.00 209 ASN A O 1
ATOM 1695 N N . VAL A 1 210 ? -4.932 4.980 18.596 1.00 88.19 210 VAL A N 1
ATOM 1696 C CA . VAL A 1 210 ? -4.157 5.416 17.428 1.00 88.19 210 VAL A CA 1
ATOM 1697 C C . VAL A 1 210 ? -2.737 4.854 17.473 1.00 88.19 210 VAL A C 1
ATOM 1699 O O . VAL A 1 210 ? -2.065 4.905 18.505 1.00 88.19 210 VAL A O 1
ATOM 1702 N N . SER A 1 211 ? -2.222 4.391 16.331 1.00 88.25 211 SER A N 1
ATOM 1703 C CA . SER A 1 211 ? -0.799 4.055 16.185 1.00 88.25 211 SER A CA 1
ATOM 1704 C C . SER A 1 211 ? -0.200 4.612 14.897 1.00 88.25 211 SER A C 1
ATOM 1706 O O . SER A 1 211 ? -0.895 4.841 13.906 1.00 88.25 211 SER A O 1
ATOM 1708 N N . THR A 1 212 ? 1.116 4.831 14.899 1.00 90.88 212 THR A N 1
ATOM 1709 C CA . THR A 1 212 ? 1.868 5.234 13.704 1.00 90.88 212 THR A CA 1
ATOM 1710 C C . THR A 1 212 ? 3.217 4.525 13.629 1.00 90.88 212 THR A C 1
ATOM 1712 O O . THR A 1 212 ? 3.783 4.122 14.644 1.00 90.88 212 THR A O 1
ATOM 1715 N N . THR A 1 213 ? 3.742 4.361 12.415 1.00 91.56 213 THR A N 1
ATOM 1716 C CA . THR A 1 213 ? 5.041 3.716 12.159 1.00 91.56 213 THR A CA 1
ATOM 1717 C C . THR A 1 213 ? 5.780 4.393 11.004 1.00 91.56 213 THR A C 1
ATOM 1719 O O . THR A 1 213 ? 5.169 5.118 10.218 1.00 91.56 213 THR A O 1
ATOM 1722 N N . GLU A 1 214 ? 7.089 4.157 10.868 1.00 89.56 214 GLU A N 1
ATOM 1723 C CA . GLU A 1 214 ? 7.911 4.719 9.790 1.00 89.56 214 GLU A CA 1
ATOM 1724 C C . GLU A 1 214 ? 8.541 3.637 8.890 1.00 89.56 214 GLU A C 1
ATOM 1726 O O . GLU A 1 214 ? 9.342 2.794 9.303 1.00 89.56 214 GLU A O 1
ATOM 1731 N N . PHE A 1 215 ? 8.229 3.715 7.598 1.00 84.19 215 PHE A N 1
ATOM 1732 C CA . PHE A 1 215 ? 8.702 2.824 6.546 1.00 84.19 215 PHE A CA 1
ATOM 1733 C C . PHE A 1 215 ? 9.838 3.467 5.734 1.00 84.19 215 PHE A C 1
ATOM 1735 O O . PHE A 1 215 ? 9.672 3.832 4.571 1.00 84.19 215 PHE A O 1
ATOM 1742 N N . CYS A 1 216 ? 11.019 3.597 6.334 1.00 78.69 216 CYS A N 1
ATOM 1743 C CA . CYS A 1 216 ? 12.226 4.037 5.629 1.00 78.69 216 CYS A CA 1
ATOM 1744 C C . CYS A 1 216 ? 12.861 2.903 4.790 1.00 78.69 216 CYS A C 1
ATOM 1746 O O . CYS A 1 216 ? 13.165 1.819 5.306 1.00 78.69 216 CYS A O 1
ATOM 1748 N N . GLN A 1 217 ? 13.067 3.163 3.495 1.00 70.19 217 GLN A N 1
ATOM 1749 C CA . GLN A 1 217 ? 13.676 2.282 2.493 1.00 70.19 217 GLN A CA 1
ATOM 1750 C C . GLN A 1 217 ? 14.611 3.103 1.585 1.00 70.19 217 GLN A C 1
ATOM 1752 O O . GLN A 1 217 ? 14.172 3.775 0.651 1.00 70.19 217 GLN A O 1
ATOM 1757 N N . GLY A 1 218 ? 15.919 3.051 1.850 1.00 76.44 218 GLY A N 1
ATOM 1758 C CA . GLY A 1 218 ? 16.879 3.953 1.202 1.00 76.44 218 GLY A CA 1
ATOM 1759 C C . GLY A 1 218 ? 16.560 5.411 1.544 1.00 76.44 218 GLY A C 1
ATOM 1760 O O . GLY A 1 218 ? 16.331 5.727 2.707 1.00 76.44 218 GLY A O 1
ATOM 1761 N N . ASN A 1 219 ? 16.487 6.276 0.529 1.00 71.00 219 ASN A N 1
ATOM 1762 C CA . ASN A 1 219 ? 16.125 7.690 0.697 1.00 71.00 219 ASN A CA 1
ATOM 1763 C C . ASN A 1 219 ? 14.600 7.930 0.729 1.00 71.00 219 ASN A C 1
ATOM 1765 O O . ASN A 1 219 ? 14.167 9.076 0.832 1.00 71.00 219 ASN A O 1
ATOM 1769 N N . THR A 1 220 ? 13.777 6.886 0.584 1.00 72.56 220 THR A N 1
ATOM 1770 C CA . THR A 1 220 ? 12.315 7.004 0.586 1.00 72.56 220 THR A CA 1
ATOM 1771 C C . THR A 1 220 ? 11.764 6.629 1.952 1.00 72.56 220 THR A C 1
ATOM 1773 O O . THR A 1 220 ? 11.919 5.492 2.395 1.00 72.56 220 THR A O 1
ATOM 1776 N N . THR A 1 221 ? 11.053 7.563 2.578 1.00 78.00 221 THR A N 1
ATOM 1777 C CA . THR A 1 221 ? 10.267 7.312 3.788 1.00 78.00 221 THR A CA 1
ATOM 1778 C C . THR A 1 221 ? 8.776 7.431 3.481 1.00 78.00 221 THR A C 1
ATOM 1780 O O . THR A 1 221 ? 8.353 8.286 2.699 1.00 78.00 221 THR A O 1
ATOM 1783 N N . ARG A 1 222 ? 7.984 6.552 4.093 1.00 83.25 222 ARG A N 1
ATOM 1784 C CA . ARG A 1 222 ? 6.523 6.644 4.221 1.00 83.25 222 ARG A CA 1
ATOM 1785 C C . ARG A 1 222 ? 6.147 6.417 5.678 1.00 83.25 222 ARG A C 1
ATOM 1787 O O . ARG A 1 222 ? 6.959 5.879 6.430 1.00 83.25 222 ARG A O 1
ATOM 1794 N N . TRP A 1 223 ? 4.929 6.769 6.056 1.00 87.88 223 TRP A N 1
ATOM 1795 C CA . TRP A 1 223 ? 4.416 6.528 7.405 1.00 87.88 223 TRP A CA 1
ATOM 1796 C C . TRP A 1 223 ? 3.173 5.650 7.337 1.00 87.88 223 TRP A C 1
ATOM 1798 O O . TRP A 1 223 ? 2.382 5.788 6.410 1.00 87.88 223 TRP A O 1
ATOM 1808 N N . GLY A 1 224 ? 3.016 4.729 8.280 1.00 77.06 224 GLY A N 1
ATOM 1809 C CA . GLY A 1 224 ? 1.748 4.039 8.504 1.00 77.06 224 GLY A CA 1
ATOM 1810 C C . GLY A 1 224 ? 0.957 4.778 9.578 1.00 77.06 224 GLY A C 1
ATOM 1811 O O . GLY A 1 224 ? 1.555 5.243 10.549 1.00 77.06 224 GLY A O 1
ATOM 1812 N N . CYS A 1 225 ? -0.357 4.879 9.412 1.00 81.44 225 CYS A N 1
ATOM 1813 C CA . CYS A 1 225 ? -1.293 5.320 10.445 1.00 81.44 225 CYS A CA 1
ATOM 1814 C C . CYS A 1 225 ? -2.379 4.251 10.632 1.00 81.44 225 CYS A C 1
ATOM 1816 O O . CYS A 1 225 ? -2.761 3.595 9.661 1.00 81.44 225 CYS A O 1
ATOM 1818 N N . LEU A 1 226 ? -2.795 4.044 11.881 1.00 83.81 226 LEU A N 1
ATOM 1819 C CA . LEU A 1 226 ? -3.772 3.059 12.345 1.00 83.81 226 LEU A CA 1
ATOM 1820 C C . LEU A 1 226 ? -4.804 3.752 13.237 1.00 83.81 226 LEU A C 1
ATOM 1822 O O . LEU A 1 226 ? -4.411 4.514 14.124 1.00 83.81 226 LEU A O 1
ATOM 1826 N N . GLU A 1 227 ? -6.067 3.372 13.070 1.00 83.31 227 GLU A N 1
ATOM 1827 C CA . GLU A 1 227 ? -7.136 3.552 14.056 1.00 83.31 227 GLU A CA 1
ATOM 1828 C C . GLU A 1 227 ? -7.911 2.242 14.314 1.00 83.31 227 GLU A C 1
ATOM 1830 O O . GLU A 1 227 ? -7.786 1.262 13.565 1.00 83.31 227 GLU A O 1
ATOM 1835 N N . LEU A 1 228 ? -8.664 2.251 15.419 1.00 62.38 228 LEU A N 1
ATOM 1836 C CA . LEU A 1 228 ? -9.296 1.120 16.108 1.00 62.38 228 LEU A CA 1
ATOM 1837 C C . LEU A 1 228 ? -10.526 1.599 16.897 1.00 62.38 228 LEU A C 1
ATOM 1839 O O . LEU A 1 228 ? -10.310 2.381 17.859 1.00 62.38 228 LEU A O 1
#

Radius of gyration: 18.34 Å; chains: 1; bounding box: 54×36×46 Å

InterPro domains:
  IPR010286 METTL16/RlmF family [PF05971] (1-139)
  IPR010286 METTL16/RlmF family [PTHR13393] (16-140)
  IPR017182 Methyltransferase METTL16/PsiM [PIRSF037350] (1-224)
  IPR029063 S-adenosyl-L-methionine-dependent methyltransferase superfamily [G3DSA:3.40.50.150] (30-139)
  IPR029063 S-adenosyl-L-methionine-dependent methyltransferase superfamily [G3DSA:3.40.50.150] (140-226)
  IPR029063 S-adenosyl-L-methionine-dependent methyltransferase superfamily [SSF53335] (45-141)

Foldseek 3Di:
DDPPQPDDPVVLVVQCVVQPQLVVQWDADPVRDTDQDPVDPSSLQSSLQSCCCVPQVFRADAFAQADRDDLRLLVVVVVVVVVVCVVLVLDDLQAAEEEAAQCFLRVPNVSCSCRVRVYHYHYHHDDVRSVVSNVCRVVPPDDDDDDDDDHHDDCRSVADVVGPLVVVVVVVVVCVVPVPPDSKDKDKAQDPVSVVSNVVSCVVVVFDQKDKDWRDDPPGIIMMIMGD

Secondary structure (DSSP, 8-state):
--SS----TTTHHHHGGG-HHHHHHPEEPTTS-EE--TT-HHHHHHHHHHHHHHHH-------TT-----HHHHHHHHHHHHHHHHHHT---TTT-EEEEET-TTTTHHHHHHHHHH--EEEEE-SSHHHHHHHHHHTTTTS------------HHHH--TTHHHHHHHHHHHHHTT-TTT-S-EEEEES-HHHHHHHHHHHHHTT----EEEEEEETTEEEEEEEE-

Organism: Ceratitis capitata (NCBI:txid7213)